Protein AF-A0A6A6Y1F0-F1 (afdb_monomer_lite)

Sequence (321 aa):
MEDSYNASSPTRVAIDAGLVALTIAAAVLWRQSARAAPEPHPLTITMPTELATNPKLSGGEPNEVGLLMPDNYEEKQHTAFGGPRSLVSTPINKRKKRQYTLPQRPSPAVAGPSHIDRLPTELLHEICSYLPTTAVKTFRRQNKRFADIGAEYLFNLVVVHFSEKSFDKLRFIASNPEWAKSVRTITIETPLRCMPPAFQNELRAACQRAVREYAPFVPTARSEAADWSESDMGVLAHIFWEEPDFFERLQLASWKKDWLERRMAHHRDKMDWEEANMDWCECEPKQVWEMGFERLEEVRMFRKKHKALSECESYHVLKEA

pLDDT: mean 73.12, std 22.55, range [22.98, 97.62]

Radius of gyration: 30.57 Å; chains: 1; bounding box: 61×121×91 Å

InterPro domains:
  IPR001810 F-box domain [PS50181] (113-170)
  IPR036047 F-box-like domain superfamily [SSF81383] (108-149)

Structure (mmCIF, N/CA/C/O backbone):
data_AF-A0A6A6Y1F0-F1
#
_entry.id   AF-A0A6A6Y1F0-F1
#
loop_
_atom_site.group_PDB
_atom_site.id
_atom_site.type_symbol
_atom_site.label_atom_id
_atom_site.label_alt_id
_atom_site.label_comp_id
_atom_site.label_asym_id
_atom_site.label_entity_id
_atom_site.label_seq_id
_atom_site.pdbx_PDB_ins_code
_atom_site.Cartn_x
_atom_site.Cartn_y
_atom_site.Cartn_z
_atom_site.occupancy
_atom_site.B_iso_or_equiv
_atom_site.auth_seq_id
_atom_site.auth_comp_id
_atom_site.auth_asym_id
_atom_site.auth_atom_id
_atom_site.pdbx_PDB_model_num
ATOM 1 N N . MET A 1 1 ? -8.184 -73.176 55.838 1.00 40.31 1 MET A N 1
ATOM 2 C CA . MET A 1 1 ? -7.344 -71.983 55.639 1.00 40.31 1 MET A CA 1
ATOM 3 C C . MET A 1 1 ? -7.694 -71.443 54.268 1.00 40.31 1 MET A C 1
ATOM 5 O O . MET A 1 1 ? -7.470 -72.160 53.303 1.00 40.31 1 MET A O 1
ATOM 9 N N . GLU A 1 2 ? -8.469 -70.352 54.254 1.00 48.09 2 GLU A N 1
ATOM 10 C CA . GLU A 1 2 ? -8.205 -69.103 53.502 1.00 48.09 2 GLU A CA 1
ATOM 11 C C . GLU A 1 2 ? -7.357 -69.271 52.211 1.00 48.09 2 GLU A C 1
ATOM 13 O O . GLU A 1 2 ? -6.275 -69.839 52.266 1.00 48.09 2 GLU A O 1
ATOM 18 N N . ASP A 1 3 ? -7.759 -68.867 50.998 1.00 38.62 3 ASP A N 1
ATOM 19 C CA . ASP A 1 3 ? -8.419 -67.608 50.649 1.00 38.62 3 ASP A CA 1
ATOM 20 C C . ASP A 1 3 ? -9.074 -67.574 49.250 1.00 38.62 3 ASP A C 1
ATOM 22 O O . ASP A 1 3 ? -8.571 -68.106 48.266 1.00 38.62 3 ASP A O 1
ATOM 26 N N . SER A 1 4 ? -10.192 -66.842 49.231 1.00 42.31 4 SER A N 1
ATOM 27 C CA . SER A 1 4 ? -10.777 -65.944 48.220 1.00 42.31 4 SER A CA 1
ATOM 28 C C . SER A 1 4 ? -10.617 -66.194 46.705 1.00 42.31 4 SER A C 1
ATOM 30 O O . SER A 1 4 ? -9.566 -66.024 46.094 1.00 42.31 4 SER A O 1
ATOM 32 N N . TYR A 1 5 ? -11.776 -66.416 46.078 1.00 47.28 5 TYR A N 1
ATOM 33 C CA . TYR A 1 5 ? -12.089 -66.086 44.687 1.00 47.28 5 TYR A CA 1
ATOM 34 C C . TYR A 1 5 ? -12.327 -64.573 44.553 1.00 47.28 5 TYR A C 1
ATOM 36 O O . TYR A 1 5 ? -13.141 -64.023 45.293 1.00 47.28 5 TYR A O 1
ATOM 44 N N . ASN A 1 6 ? -11.708 -63.922 43.566 1.00 45.31 6 ASN A N 1
ATOM 45 C CA . ASN A 1 6 ? -12.073 -62.569 43.138 1.00 45.31 6 ASN A CA 1
ATOM 46 C C . ASN A 1 6 ? -12.406 -62.587 41.640 1.00 45.31 6 ASN A C 1
ATOM 48 O O . ASN A 1 6 ? -11.522 -62.676 40.790 1.00 45.31 6 ASN A O 1
ATOM 52 N N . ALA A 1 7 ? -13.701 -62.538 41.326 1.00 44.28 7 ALA A N 1
ATOM 53 C CA . ALA A 1 7 ? -14.214 -62.357 39.975 1.00 44.28 7 ALA A CA 1
ATOM 54 C C . ALA A 1 7 ? -14.268 -60.853 39.665 1.00 44.28 7 ALA A C 1
ATOM 56 O O . ALA A 1 7 ? -14.990 -60.102 40.318 1.00 44.28 7 ALA A O 1
ATOM 57 N N . SER A 1 8 ? -13.485 -60.407 38.683 1.00 44.06 8 SER A N 1
ATOM 58 C CA . SER A 1 8 ? -13.466 -59.026 38.203 1.00 44.06 8 SER A CA 1
ATOM 59 C C . SER A 1 8 ? -14.523 -58.805 37.114 1.00 44.06 8 SER A C 1
ATOM 61 O O . SER A 1 8 ? -14.578 -59.504 36.103 1.00 44.06 8 SER A O 1
ATOM 63 N N . SER A 1 9 ? -15.385 -57.813 37.340 1.00 45.72 9 SER A N 1
ATOM 64 C CA . SER A 1 9 ? -16.480 -57.407 36.454 1.00 45.72 9 SER 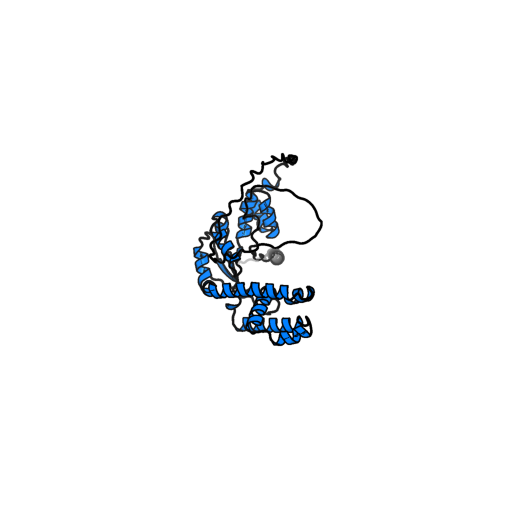A CA 1
ATOM 65 C C . SER A 1 9 ? -15.988 -56.757 35.146 1.00 45.72 9 SER A C 1
ATOM 67 O O . SER A 1 9 ? -15.165 -55.837 35.198 1.00 45.72 9 SER A O 1
ATOM 69 N N . PRO A 1 10 ? -16.541 -57.119 33.971 1.00 49.09 10 PRO A N 1
ATOM 70 C CA . PRO A 1 10 ? -16.247 -56.462 32.704 1.00 49.09 10 PRO A CA 1
ATOM 71 C C . PRO A 1 10 ? -17.258 -55.332 32.471 1.00 49.09 10 PRO A C 1
ATOM 73 O O . PRO A 1 10 ? -18.339 -55.553 31.930 1.00 49.09 10 PRO A O 1
ATOM 76 N N . THR A 1 11 ? -16.975 -54.109 32.927 1.00 51.97 11 THR A N 1
ATOM 77 C CA . THR A 1 11 ? -17.895 -52.976 32.655 1.00 51.97 11 THR A CA 1
ATOM 78 C C . THR A 1 11 ? -17.242 -51.593 32.628 1.00 51.97 11 THR A C 1
ATOM 80 O O . THR A 1 11 ? -17.906 -50.590 32.866 1.00 51.97 11 THR A O 1
ATOM 83 N N . ARG A 1 12 ? -15.940 -51.493 32.322 1.00 48.12 12 ARG A N 1
ATOM 84 C CA . ARG A 1 12 ? -15.231 -50.194 32.318 1.00 48.12 12 ARG A CA 1
ATOM 85 C C . ARG A 1 12 ? -14.461 -49.816 31.049 1.00 48.12 12 ARG A C 1
ATOM 87 O O . ARG A 1 12 ? -13.815 -48.782 31.048 1.00 48.12 12 ARG A O 1
ATOM 94 N N . VAL A 1 13 ? -14.575 -50.568 29.952 1.00 50.22 13 VAL A N 1
ATOM 95 C CA . VAL A 1 13 ? -13.805 -50.279 28.716 1.00 50.22 13 VAL A CA 1
ATOM 96 C C . VAL A 1 13 ? -14.620 -49.523 27.646 1.00 50.22 13 VAL A C 1
ATOM 98 O O . VAL A 1 13 ? -14.071 -49.069 26.651 1.00 50.22 13 VAL A O 1
ATOM 101 N N . ALA A 1 14 ? -15.925 -49.309 27.840 1.00 49.41 14 ALA A N 1
ATOM 102 C CA . ALA A 1 14 ? -16.789 -48.744 26.793 1.00 49.41 14 ALA A CA 1
ATOM 103 C C . ALA A 1 14 ? -16.949 -47.206 26.807 1.00 49.41 14 ALA A C 1
ATOM 105 O O . ALA A 1 14 ? -17.598 -46.671 25.913 1.00 49.41 14 ALA A O 1
ATOM 106 N N . ILE A 1 15 ? -16.384 -46.481 27.783 1.00 50.31 15 ILE A N 1
ATOM 107 C CA . ILE A 1 15 ? -16.603 -45.023 27.916 1.00 50.31 15 ILE A CA 1
ATOM 108 C C . ILE A 1 15 ? -15.498 -44.187 27.232 1.00 50.31 15 ILE A C 1
ATOM 110 O O . ILE A 1 15 ? -15.762 -43.062 26.816 1.00 50.31 15 ILE A O 1
ATOM 114 N N . ASP A 1 16 ? -14.305 -44.739 26.985 1.00 53.47 16 ASP A N 1
ATOM 115 C CA . ASP A 1 16 ? -13.182 -43.952 26.438 1.00 53.47 16 ASP A CA 1
ATOM 116 C C . ASP A 1 16 ? -13.200 -43.763 24.912 1.00 53.47 16 ASP A C 1
ATOM 118 O O . ASP A 1 16 ? -12.697 -42.762 24.402 1.00 53.47 16 ASP A O 1
ATOM 122 N N . ALA A 1 17 ? -13.825 -44.662 24.148 1.00 53.19 17 ALA A N 1
ATOM 123 C CA . ALA A 1 17 ? -13.819 -44.554 22.684 1.00 53.19 17 ALA A CA 1
ATOM 124 C C . ALA A 1 17 ? -14.694 -43.395 22.160 1.00 53.19 17 ALA A C 1
ATOM 126 O O . ALA A 1 17 ? -14.361 -42.761 21.157 1.00 53.19 17 ALA A O 1
ATOM 127 N N . GLY A 1 18 ? -15.795 -43.084 22.855 1.00 62.56 18 GLY A N 1
ATOM 128 C CA . GLY A 1 18 ? -16.713 -42.010 22.464 1.00 62.56 18 GLY A CA 1
ATOM 129 C C . GLY A 1 18 ? -16.126 -40.615 22.675 1.00 62.56 18 GLY A C 1
ATOM 130 O O . GLY A 1 18 ? -16.296 -39.740 21.828 1.00 62.56 18 GLY A O 1
ATOM 131 N N . LEU A 1 19 ? -15.380 -40.416 23.767 1.00 56.09 19 LEU A N 1
ATOM 132 C CA . LEU A 1 19 ? -14.781 -39.122 24.095 1.00 56.09 19 LEU A CA 1
ATOM 133 C C . LEU A 1 19 ? -13.640 -38.777 23.124 1.00 56.09 19 LEU A C 1
ATOM 135 O O . LEU A 1 19 ? -13.549 -37.649 22.641 1.00 56.09 19 LEU A O 1
ATOM 139 N N . VAL A 1 20 ? -12.822 -39.767 22.756 1.00 62.84 20 VAL A N 1
ATOM 140 C CA . VAL A 1 20 ? -11.749 -39.603 21.762 1.00 62.84 20 VAL A CA 1
ATOM 141 C C . VAL A 1 20 ? -12.321 -39.272 20.379 1.00 62.84 20 VAL A C 1
ATOM 143 O O . VAL A 1 20 ? -11.845 -38.341 19.728 1.00 62.84 20 VAL A O 1
ATOM 146 N N . ALA A 1 21 ? -13.393 -39.948 19.952 1.00 64.75 21 ALA A N 1
ATOM 147 C CA . ALA A 1 21 ? -14.060 -39.647 18.684 1.00 64.75 21 ALA A CA 1
ATOM 148 C C . ALA A 1 21 ? -14.665 -38.230 18.656 1.00 64.75 21 ALA A C 1
ATOM 150 O O . ALA A 1 21 ? -14.523 -37.523 17.656 1.00 64.75 21 ALA A O 1
ATOM 151 N N . LEU A 1 22 ? -15.271 -37.777 19.761 1.00 66.25 22 LEU A N 1
ATOM 152 C CA . LEU A 1 22 ? -15.832 -36.425 19.865 1.00 66.25 22 LEU A CA 1
ATOM 153 C C . LEU A 1 22 ? -14.741 -35.343 19.815 1.00 66.25 22 LEU A C 1
ATOM 155 O O . LEU A 1 22 ? -14.928 -34.295 19.198 1.00 66.25 22 LEU A O 1
ATOM 159 N N . THR A 1 23 ? -13.582 -35.616 20.418 1.00 66.06 23 THR A N 1
ATOM 160 C CA . THR A 1 23 ? -12.451 -34.677 20.464 1.00 66.06 23 THR A CA 1
ATOM 161 C C . THR A 1 23 ? -11.798 -34.541 19.086 1.00 66.06 23 THR A C 1
ATOM 163 O O . THR A 1 23 ? -11.481 -33.435 18.647 1.00 66.06 23 THR A O 1
ATOM 166 N N . ILE A 1 24 ? -11.673 -35.651 18.349 1.00 69.94 24 ILE A N 1
ATOM 167 C CA . ILE A 1 24 ? -11.176 -35.653 16.967 1.00 69.94 24 ILE A CA 1
ATOM 168 C C . ILE A 1 24 ? -12.165 -34.937 16.037 1.00 69.94 24 ILE A C 1
ATOM 170 O O . ILE A 1 24 ? -11.745 -34.118 15.222 1.00 69.94 24 ILE A O 1
ATOM 174 N N . ALA A 1 25 ? -13.473 -35.176 16.182 1.00 74.25 25 ALA A N 1
ATOM 175 C CA . ALA A 1 25 ? -14.491 -34.492 15.385 1.00 74.25 25 ALA A CA 1
ATOM 176 C C . ALA A 1 25 ? -14.499 -32.974 15.636 1.00 74.25 25 ALA A C 1
ATOM 178 O O . ALA A 1 25 ? -14.534 -32.201 14.678 1.00 74.25 25 ALA A O 1
ATOM 179 N N . ALA A 1 26 ? -14.378 -32.538 16.896 1.00 72.19 26 ALA A N 1
ATOM 180 C CA . ALA A 1 26 ? -14.270 -31.124 17.252 1.00 72.19 26 ALA A CA 1
ATOM 181 C C . ALA A 1 26 ? -12.990 -30.477 16.691 1.00 72.19 26 ALA A C 1
ATOM 183 O O . ALA A 1 26 ? -13.048 -29.376 16.147 1.00 72.19 26 ALA A O 1
ATOM 184 N N . ALA A 1 27 ? -11.850 -31.176 16.736 1.00 64.56 27 ALA A N 1
ATOM 185 C CA . ALA A 1 27 ? -10.598 -30.695 16.152 1.00 64.56 27 ALA A CA 1
ATOM 186 C C . ALA A 1 27 ? -10.669 -30.586 14.617 1.00 64.56 27 ALA A C 1
ATOM 188 O O . ALA A 1 27 ? -10.134 -29.640 14.039 1.00 64.56 27 ALA A O 1
ATOM 189 N N . VAL A 1 28 ? -11.356 -31.516 13.944 1.00 75.19 28 VAL A N 1
ATOM 190 C CA . VAL A 1 28 ? -11.570 -31.475 12.488 1.00 75.19 28 VAL A CA 1
ATOM 191 C C . VAL A 1 28 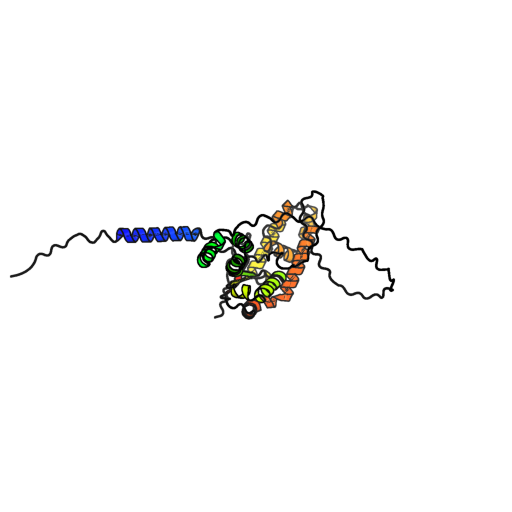? -12.513 -30.334 12.099 1.00 75.19 28 VAL A C 1
ATOM 193 O O . VAL A 1 28 ? -12.198 -29.596 11.167 1.00 75.19 28 VAL A O 1
ATOM 196 N N . LEU A 1 29 ? -13.613 -30.131 12.831 1.00 70.88 29 LEU A N 1
ATOM 197 C CA . LEU A 1 29 ? -14.537 -29.009 12.620 1.00 70.88 29 LEU A CA 1
ATOM 198 C C . LEU A 1 29 ? -13.864 -27.656 12.874 1.00 70.88 29 LEU A C 1
ATOM 200 O O . LEU A 1 29 ? -13.994 -26.749 12.054 1.00 70.88 29 LEU A O 1
ATOM 204 N N . TRP A 1 30 ? -13.071 -27.533 13.941 1.00 69.12 30 TRP A N 1
ATOM 205 C CA . TRP A 1 30 ? -12.298 -26.320 14.212 1.00 69.12 30 TRP A CA 1
ATOM 206 C C . TRP A 1 30 ? -11.266 -26.048 13.112 1.00 69.12 30 TRP A C 1
ATOM 208 O O . TRP A 1 30 ? -11.137 -24.917 12.656 1.00 69.12 30 TRP A O 1
ATOM 218 N N . ARG A 1 31 ? -10.592 -27.083 12.593 1.00 55.16 31 ARG A N 1
ATOM 219 C CA . ARG A 1 31 ? -9.619 -26.949 11.495 1.00 55.16 31 ARG A CA 1
ATOM 220 C C . ARG A 1 31 ? -10.272 -26.620 10.148 1.00 55.16 31 ARG A C 1
ATOM 222 O O . ARG A 1 31 ? -9.666 -25.913 9.347 1.00 55.16 31 ARG A O 1
ATOM 229 N N . GLN A 1 32 ? -11.489 -27.102 9.892 1.00 66.25 32 GLN A N 1
ATOM 230 C CA . GLN A 1 32 ? -12.277 -26.712 8.716 1.00 66.25 32 GLN A CA 1
ATOM 231 C C . GLN A 1 32 ? -12.799 -25.274 8.839 1.00 66.25 32 GLN A C 1
ATOM 233 O O . GLN A 1 32 ? -12.738 -24.529 7.866 1.00 66.25 32 GLN A O 1
ATOM 238 N N . SER A 1 33 ? -13.198 -24.850 10.042 1.00 60.06 33 SER A N 1
ATOM 239 C CA . SER A 1 33 ? -13.570 -23.461 10.331 1.00 60.06 33 SER A CA 1
ATOM 240 C C . SER A 1 33 ? -12.371 -22.507 10.246 1.00 60.06 33 SER A C 1
ATOM 242 O O . SER A 1 33 ? -12.504 -21.407 9.725 1.00 60.06 33 SER A O 1
ATOM 244 N N . ALA A 1 34 ? -11.185 -22.931 10.693 1.00 48.06 34 ALA A N 1
ATOM 245 C CA . ALA A 1 34 ? -9.957 -22.135 10.638 1.00 48.06 34 ALA A CA 1
ATOM 246 C C . ALA A 1 34 ? -9.388 -22.013 9.214 1.00 48.06 34 ALA A C 1
ATOM 248 O O . ALA A 1 34 ? -8.765 -21.010 8.890 1.00 48.06 34 ALA A O 1
ATOM 249 N N . ARG A 1 35 ? -9.631 -22.996 8.334 1.00 45.00 35 ARG A N 1
ATOM 250 C CA . ARG A 1 35 ? -9.306 -22.895 6.897 1.00 45.00 35 ARG A CA 1
ATOM 251 C C . ARG A 1 35 ? -10.302 -22.053 6.098 1.00 45.00 35 ARG A C 1
ATOM 253 O O . ARG A 1 35 ? -10.000 -21.692 4.967 1.00 45.00 35 ARG A O 1
ATOM 260 N N . ALA A 1 36 ? -11.466 -21.759 6.672 1.00 41.34 36 ALA A N 1
ATOM 261 C CA . ALA A 1 36 ? -12.446 -20.833 6.116 1.00 41.34 36 ALA A CA 1
ATOM 262 C C . ALA A 1 36 ? -12.316 -19.415 6.697 1.00 41.34 36 ALA A C 1
ATOM 264 O O . ALA A 1 36 ? -13.030 -18.519 6.250 1.00 41.34 36 ALA A O 1
ATOM 265 N N . ALA A 1 37 ? -11.421 -19.199 7.671 1.00 39.81 37 ALA A N 1
ATOM 266 C CA . ALA A 1 37 ? -11.112 -17.864 8.152 1.00 39.81 37 ALA A CA 1
ATOM 267 C C . ALA A 1 37 ? -10.355 -17.128 7.034 1.00 39.81 37 ALA A C 1
ATOM 269 O O . ALA A 1 37 ? -9.262 -17.567 6.664 1.00 39.81 37 ALA A O 1
ATOM 270 N N . PRO A 1 38 ? -10.924 -16.061 6.444 1.00 44.03 38 PRO A N 1
ATOM 271 C CA . PRO A 1 38 ? -10.183 -15.251 5.493 1.00 44.03 38 PRO A CA 1
ATOM 272 C C . PRO A 1 38 ? -8.938 -14.732 6.209 1.00 44.03 38 PRO A C 1
ATOM 274 O O . PRO A 1 38 ? -9.045 -14.203 7.319 1.00 44.03 38 PRO A O 1
ATOM 277 N N . GLU A 1 39 ? -7.760 -14.903 5.604 1.00 40.91 39 GLU A N 1
ATOM 278 C CA . GLU A 1 39 ? -6.579 -14.209 6.107 1.00 40.91 39 GLU A CA 1
ATOM 279 C C . GLU A 1 39 ? -6.924 -12.722 6.237 1.00 40.91 39 GLU A C 1
ATOM 281 O O . GLU A 1 39 ? -7.594 -12.184 5.344 1.00 40.91 39 GLU A O 1
ATOM 286 N N . PRO A 1 40 ? -6.541 -12.058 7.343 1.00 42.19 40 PRO A N 1
ATOM 287 C CA . PRO A 1 40 ? -6.821 -10.645 7.519 1.00 42.19 40 PRO A CA 1
ATOM 288 C C . PRO A 1 40 ? -6.187 -9.903 6.347 1.00 42.19 40 PRO A C 1
ATOM 290 O O . PRO A 1 40 ? -4.968 -9.759 6.275 1.00 42.19 40 PRO A O 1
ATOM 293 N N . HIS A 1 41 ? -7.017 -9.491 5.386 1.00 43.72 41 HIS A N 1
ATOM 294 C CA . HIS A 1 41 ? -6.527 -8.806 4.206 1.00 43.72 41 HIS A CA 1
ATOM 295 C C . HIS A 1 41 ? -5.831 -7.526 4.673 1.00 43.72 41 HIS A C 1
ATOM 297 O O . HIS A 1 41 ? -6.490 -6.690 5.305 1.00 43.72 41 HIS A O 1
ATOM 303 N N . PRO A 1 42 ? -4.523 -7.373 4.394 1.00 42.09 42 PRO A N 1
ATOM 304 C CA . PRO A 1 42 ? -3.772 -6.211 4.820 1.00 42.09 42 PRO A CA 1
ATOM 305 C C . PRO A 1 42 ? -4.473 -4.963 4.295 1.00 42.09 42 PRO A C 1
ATOM 307 O O . PRO A 1 42 ? -4.769 -4.819 3.106 1.00 42.09 42 PRO A O 1
ATOM 310 N N . LEU A 1 43 ? -4.817 -4.088 5.229 1.00 43.38 43 LEU A N 1
ATOM 311 C CA . LEU A 1 43 ? -5.527 -2.859 4.959 1.00 43.38 43 LEU A CA 1
ATOM 312 C C . LEU A 1 43 ? -4.602 -1.890 4.233 1.00 43.38 43 LEU A C 1
ATOM 314 O O . LEU A 1 43 ? -3.898 -1.106 4.861 1.00 43.38 43 LEU A O 1
ATOM 318 N N . THR A 1 44 ? -4.644 -1.878 2.901 1.00 49.56 44 THR A N 1
ATOM 319 C CA . THR A 1 44 ? -4.171 -0.712 2.156 1.00 49.56 44 THR A CA 1
ATOM 320 C C . THR A 1 44 ? -5.025 0.471 2.597 1.00 49.56 44 THR A C 1
ATOM 322 O O . THR A 1 44 ? -6.234 0.510 2.324 1.00 49.56 44 THR A O 1
ATOM 325 N N . ILE A 1 45 ? -4.413 1.429 3.302 1.00 39.72 45 ILE A N 1
ATOM 326 C CA . ILE A 1 45 ? -5.073 2.656 3.754 1.00 39.72 45 ILE A CA 1
ATOM 327 C C . ILE A 1 45 ? -5.388 3.528 2.534 1.00 39.72 45 ILE A C 1
ATOM 329 O O . ILE A 1 45 ? -4.733 4.513 2.180 1.00 39.72 45 ILE A O 1
ATOM 333 N N . THR A 1 46 ? -6.481 3.163 1.885 1.00 37.31 46 THR A N 1
ATOM 334 C CA . THR A 1 46 ? -7.319 4.070 1.126 1.00 37.31 46 THR A CA 1
ATOM 335 C C . THR A 1 46 ? -8.115 4.853 2.157 1.00 37.31 46 THR A C 1
ATOM 337 O O . THR A 1 46 ? -9.183 4.427 2.605 1.00 37.31 46 THR A O 1
ATOM 340 N N . MET A 1 47 ? -7.538 5.979 2.596 1.00 35.31 47 MET A N 1
ATOM 341 C CA . MET A 1 47 ? -8.307 7.027 3.260 1.00 35.31 47 MET A CA 1
ATOM 342 C C . MET A 1 47 ? -9.562 7.263 2.418 1.00 35.31 47 MET A C 1
ATOM 344 O O . MET A 1 47 ? -9.431 7.442 1.204 1.00 35.31 47 MET A O 1
ATOM 348 N N . PRO A 1 48 ? -10.767 7.254 3.007 1.00 32.19 48 PRO A N 1
ATOM 349 C CA . PRO A 1 48 ? -11.907 7.834 2.330 1.00 32.19 48 PRO A CA 1
ATOM 350 C C . PRO A 1 48 ? -11.517 9.281 2.028 1.00 32.19 48 PRO A C 1
ATOM 352 O O . PRO A 1 48 ? -11.276 10.056 2.955 1.00 32.19 48 PRO A O 1
ATOM 355 N N . THR A 1 49 ? -11.438 9.644 0.749 1.00 33.59 49 THR A N 1
ATOM 356 C CA . THR A 1 49 ? -11.156 11.016 0.289 1.00 33.59 49 THR A CA 1
ATOM 357 C C . THR A 1 49 ? -12.127 12.045 0.904 1.00 33.59 49 THR A C 1
ATOM 359 O O . THR A 1 49 ? -11.890 13.245 0.860 1.00 33.59 49 THR A O 1
ATOM 362 N N . GLU A 1 50 ? -13.197 11.592 1.562 1.00 31.59 50 GLU A N 1
ATOM 363 C CA . GLU A 1 50 ? -14.238 12.415 2.175 1.00 31.59 50 GLU A CA 1
ATOM 364 C C . GLU A 1 50 ? -13.981 12.865 3.627 1.00 31.59 50 GLU A C 1
ATOM 366 O O . GLU A 1 50 ? -14.809 13.586 4.173 1.00 31.59 50 GLU A O 1
ATOM 371 N N . LEU A 1 51 ? -12.860 12.516 4.275 1.00 34.50 51 LEU A N 1
ATOM 372 C CA . LEU A 1 51 ? -12.561 13.022 5.636 1.00 34.50 51 LEU A CA 1
ATOM 373 C C . LEU A 1 51 ? -11.735 14.317 5.675 1.00 34.50 51 LEU A C 1
ATOM 375 O O . LEU A 1 51 ? -11.468 14.841 6.754 1.00 34.50 51 LEU A O 1
ATOM 379 N N . ALA A 1 52 ? -11.393 14.875 4.514 1.00 32.31 52 ALA A N 1
ATOM 380 C CA . ALA A 1 52 ? -10.669 16.137 4.401 1.00 32.31 52 ALA A CA 1
ATOM 381 C C . ALA A 1 52 ? -11.451 17.194 3.616 1.00 32.31 52 ALA A C 1
ATOM 383 O O . ALA A 1 52 ? -10.868 17.911 2.822 1.00 32.31 52 ALA A O 1
ATOM 384 N N . THR A 1 53 ? -12.760 17.339 3.823 1.00 32.28 53 THR A N 1
ATOM 385 C CA . THR A 1 53 ? -13.417 18.616 3.519 1.00 32.28 53 THR A CA 1
ATOM 386 C C . THR A 1 53 ? -14.627 18.830 4.421 1.00 32.28 53 THR A C 1
ATOM 388 O O . THR A 1 53 ? -15.533 18.011 4.514 1.00 32.28 53 THR A O 1
ATOM 391 N N . ASN A 1 54 ? -14.670 20.000 5.048 1.00 35.78 54 ASN A N 1
ATOM 392 C CA . ASN A 1 54 ? -15.919 20.634 5.431 1.00 35.78 54 ASN A CA 1
ATOM 393 C C . ASN A 1 54 ? -16.067 21.845 4.496 1.00 35.78 54 ASN A C 1
ATOM 395 O O . ASN A 1 54 ? -15.590 22.930 4.840 1.00 35.78 54 ASN A O 1
ATOM 399 N N . PRO A 1 55 ? -16.626 21.703 3.279 1.00 34.81 55 PRO A N 1
ATOM 400 C CA . PRO A 1 55 ? -16.932 22.842 2.445 1.00 34.81 55 PRO A CA 1
ATOM 401 C C . PRO A 1 55 ? -18.411 23.183 2.619 1.00 34.81 55 PRO A C 1
ATOM 403 O O . PRO A 1 55 ? -19.316 22.374 2.413 1.00 34.81 55 PRO A O 1
ATOM 406 N N . LYS A 1 56 ? -18.659 24.436 2.992 1.00 30.66 56 LYS A N 1
ATOM 407 C CA . LYS A 1 56 ? -19.976 25.054 2.873 1.00 30.66 56 LYS A CA 1
ATOM 408 C C . LYS A 1 56 ? -20.565 24.776 1.484 1.00 30.66 56 LYS A C 1
ATOM 410 O O . LYS A 1 56 ? -19.938 25.039 0.464 1.00 30.66 56 LYS A O 1
ATOM 415 N N . LEU A 1 57 ? -21.803 24.298 1.508 1.00 32.25 57 LEU A N 1
ATOM 416 C CA . LEU A 1 57 ? -22.734 24.123 0.398 1.00 32.25 57 LEU A CA 1
ATOM 417 C C . LEU A 1 57 ? -22.742 25.309 -0.589 1.00 32.25 57 LEU A C 1
ATOM 419 O O . LEU A 1 57 ? -23.028 26.438 -0.188 1.00 32.25 57 LEU A O 1
ATOM 423 N N . SER A 1 58 ? -22.593 25.030 -1.888 1.00 31.05 58 SER A N 1
ATOM 424 C CA . SER A 1 58 ? -23.471 25.598 -2.927 1.00 31.05 58 SER A CA 1
ATOM 425 C C . SER A 1 58 ? -23.435 24.734 -4.192 1.00 31.05 58 SER A C 1
ATOM 427 O O . SER A 1 58 ? -22.367 24.554 -4.772 1.00 31.05 58 SER A O 1
ATOM 429 N N . GLY A 1 59 ? -24.591 24.212 -4.603 1.00 29.62 59 GLY A N 1
ATOM 430 C CA . GLY A 1 59 ? -24.773 23.461 -5.848 1.00 29.62 59 GLY A CA 1
ATOM 431 C C . GLY A 1 59 ? -25.323 24.304 -7.007 1.00 29.62 59 GLY A C 1
ATOM 432 O O . GLY A 1 59 ? -25.717 25.456 -6.810 1.00 29.62 59 GLY A O 1
ATOM 433 N N . GLY A 1 60 ? -25.388 23.681 -8.191 1.00 27.20 60 GLY A N 1
ATOM 434 C CA . GLY A 1 60 ? -26.137 24.151 -9.364 1.00 27.20 60 GLY A CA 1
ATOM 435 C C . GLY A 1 60 ? -25.684 23.531 -10.701 1.00 27.20 60 GLY A C 1
ATOM 436 O O . GLY A 1 60 ? -24.801 24.083 -11.343 1.00 27.20 60 GLY A O 1
ATOM 437 N N . GLU A 1 61 ? -26.312 22.411 -11.080 1.00 29.41 61 GLU A N 1
ATOM 438 C CA . GLU A 1 61 ? -26.313 21.656 -12.367 1.00 29.41 61 GLU A CA 1
ATOM 439 C C . GLU A 1 61 ? -27.059 22.396 -13.534 1.00 29.41 61 GLU A C 1
ATOM 441 O O . GLU A 1 61 ? -27.536 23.499 -13.239 1.00 29.41 61 GLU A O 1
ATOM 446 N N . PRO A 1 62 ? -27.260 21.882 -14.799 1.00 44.41 62 PRO A N 1
ATOM 447 C CA . PRO A 1 62 ? -27.202 20.477 -15.296 1.00 44.41 62 PRO A CA 1
ATOM 448 C C . PRO A 1 62 ? -26.700 20.175 -16.751 1.00 44.41 62 PRO A C 1
ATOM 450 O O . PRO A 1 62 ? -26.557 21.060 -17.589 1.00 44.41 62 PRO A O 1
ATOM 453 N N . ASN A 1 63 ? -26.603 18.858 -17.025 1.00 25.36 63 ASN A N 1
ATOM 454 C CA . ASN A 1 63 ? -26.721 18.091 -18.291 1.00 25.36 63 ASN A CA 1
ATOM 455 C C . ASN A 1 63 ? -25.587 18.082 -19.341 1.00 25.36 63 ASN A C 1
ATOM 457 O O . ASN A 1 63 ? -25.490 18.988 -20.155 1.00 25.36 63 ASN A O 1
ATOM 461 N N . GLU A 1 64 ? -24.887 16.941 -19.456 1.00 24.45 64 GLU A N 1
ATOM 462 C CA . GLU A 1 64 ? -24.967 16.044 -20.631 1.00 24.45 64 GLU A CA 1
ATOM 463 C C . GLU A 1 64 ? -24.322 14.671 -20.340 1.00 24.45 64 GLU A C 1
ATOM 465 O O . GLU A 1 64 ? -23.415 14.536 -19.522 1.00 24.45 64 GLU A O 1
ATOM 470 N N . VAL A 1 65 ? -24.864 13.627 -20.966 1.00 29.05 65 VAL A N 1
ATOM 471 C CA . VAL A 1 65 ? -24.553 12.209 -20.742 1.00 29.05 65 VAL A CA 1
ATOM 472 C C . VAL A 1 65 ? -23.168 11.867 -21.306 1.00 29.05 65 VAL A C 1
ATOM 474 O O . VAL A 1 65 ? -22.962 11.932 -22.513 1.00 29.05 65 VAL A O 1
ATOM 477 N N . GLY A 1 66 ? -22.232 11.446 -20.451 1.00 22.98 66 GLY A N 1
ATOM 478 C CA . GLY A 1 66 ? -20.912 10.960 -20.865 1.00 22.98 66 GLY A CA 1
ATOM 479 C C . GLY A 1 66 ? -20.136 10.333 -19.706 1.00 22.98 66 GLY A C 1
ATOM 480 O O . GLY A 1 66 ? -19.671 11.021 -18.805 1.00 22.98 66 GLY A O 1
ATOM 481 N N . LEU A 1 67 ? -20.023 9.007 -19.722 1.00 30.75 67 LEU A N 1
ATOM 482 C CA . LEU A 1 67 ? -19.339 8.176 -18.731 1.00 30.75 67 LEU A CA 1
ATOM 483 C C . LEU A 1 67 ? -17.808 8.380 -18.808 1.00 30.75 67 LEU A C 1
ATOM 485 O O . LEU A 1 67 ? -17.162 7.734 -19.623 1.00 30.75 67 LEU A O 1
ATOM 489 N N . LEU A 1 68 ? -17.216 9.251 -17.983 1.00 26.38 68 LEU A N 1
ATOM 490 C CA . LEU A 1 68 ? -15.761 9.356 -17.767 1.00 26.38 68 LEU A CA 1
ATOM 491 C C . LEU A 1 68 ? -15.485 9.931 -16.361 1.00 26.38 68 LEU A C 1
ATOM 493 O O . LEU A 1 68 ? -15.974 11.002 -16.014 1.00 26.38 68 LEU A O 1
ATOM 497 N N . MET A 1 69 ? -14.706 9.213 -15.548 1.00 24.97 69 MET A N 1
ATOM 498 C CA . MET A 1 69 ? -14.154 9.705 -14.275 1.00 24.97 69 MET A CA 1
ATOM 499 C C . MET A 1 69 ? -13.002 10.688 -14.555 1.00 24.97 69 MET A C 1
ATOM 501 O O . MET A 1 69 ? -12.142 10.347 -15.369 1.00 24.97 69 MET A O 1
ATOM 505 N N . PRO A 1 70 ? -12.912 11.849 -13.880 1.00 30.28 70 PRO A N 1
ATOM 506 C CA . PRO A 1 70 ? -11.704 12.660 -13.902 1.00 30.28 70 PRO A CA 1
ATOM 507 C C . PRO A 1 70 ? -10.889 12.477 -12.613 1.00 30.28 70 PRO A C 1
ATOM 509 O O . PRO A 1 70 ? -11.287 12.931 -11.541 1.00 30.28 70 PRO A O 1
ATOM 512 N N . ASP A 1 71 ? -9.703 11.888 -12.755 1.00 29.19 71 ASP A N 1
ATOM 513 C CA . ASP A 1 71 ? -8.559 12.215 -11.907 1.00 29.19 71 ASP A CA 1
ATOM 514 C C . ASP A 1 71 ? -8.030 13.576 -12.373 1.00 29.19 71 ASP A C 1
ATOM 516 O O . ASP A 1 71 ? -7.431 13.684 -13.440 1.00 29.19 71 ASP A O 1
ATOM 520 N N . ASN A 1 72 ? -8.288 14.632 -11.604 1.00 29.97 72 ASN A N 1
ATOM 521 C CA . ASN A 1 72 ? -7.647 15.930 -11.792 1.00 29.97 72 ASN A CA 1
ATOM 522 C C . ASN A 1 72 ? -7.395 16.566 -10.424 1.00 29.97 72 ASN A C 1
ATOM 524 O O . ASN A 1 72 ? -8.295 17.131 -9.803 1.00 29.97 72 ASN A O 1
ATOM 528 N N . TYR A 1 73 ? -6.147 16.493 -9.973 1.00 28.92 73 TYR A N 1
ATOM 529 C CA . TYR A 1 73 ? -5.590 17.451 -9.029 1.00 28.92 73 TYR A CA 1
ATOM 530 C C . TYR A 1 73 ? -4.266 17.929 -9.629 1.00 28.92 73 TYR A C 1
ATOM 532 O O . TYR A 1 73 ? -3.237 17.274 -9.496 1.00 28.92 73 TYR A O 1
ATOM 540 N N . GLU A 1 74 ? -4.328 19.028 -10.385 1.00 30.58 74 GLU A N 1
ATOM 541 C CA . GLU A 1 74 ? -3.140 19.735 -10.859 1.00 30.58 74 GLU A CA 1
ATOM 542 C C . GLU A 1 74 ? -2.472 20.428 -9.668 1.00 30.58 74 GLU A C 1
ATOM 544 O O . GLU A 1 74 ? -3.015 21.351 -9.054 1.00 30.58 74 GLU A O 1
ATOM 549 N N . GLU A 1 75 ? -1.273 19.963 -9.351 1.00 33.78 75 GLU A N 1
ATOM 550 C CA . GLU A 1 75 ? -0.359 20.569 -8.401 1.00 33.78 75 GLU A CA 1
ATOM 551 C C . GLU A 1 75 ? 0.295 21.796 -9.053 1.00 33.78 75 GLU A C 1
ATOM 553 O O . GLU A 1 75 ? 1.139 21.696 -9.943 1.00 33.78 75 GLU A O 1
ATOM 558 N N . LYS A 1 76 ? -0.143 22.993 -8.647 1.00 32.44 76 LYS A N 1
ATOM 559 C CA . LYS A 1 76 ? 0.476 24.254 -9.067 1.00 32.44 76 LYS A CA 1
ATOM 560 C C . LYS A 1 76 ? 1.839 24.403 -8.396 1.00 32.44 76 LYS A C 1
ATOM 562 O O . LYS A 1 76 ? 1.926 24.882 -7.267 1.00 32.44 76 LYS A O 1
ATOM 567 N N . GLN A 1 77 ? 2.900 24.067 -9.120 1.00 33.62 77 GLN A N 1
ATOM 568 C CA . GLN A 1 77 ? 4.254 24.470 -8.760 1.00 33.62 77 GLN A CA 1
ATOM 569 C C . GLN A 1 77 ? 4.400 25.993 -8.913 1.00 33.62 77 GLN A C 1
ATOM 571 O O . GLN A 1 77 ? 4.234 26.563 -9.992 1.00 33.62 77 GLN A O 1
ATOM 576 N N . HIS A 1 78 ? 4.695 26.667 -7.803 1.00 31.84 78 HIS A N 1
ATOM 577 C CA . HIS A 1 78 ? 5.067 28.076 -7.780 1.00 31.84 78 HIS A CA 1
ATOM 578 C C . HIS A 1 78 ? 6.558 28.221 -8.117 1.00 31.84 78 HIS A C 1
ATOM 580 O O . HIS A 1 78 ? 7.405 28.179 -7.231 1.00 31.84 78 HIS A O 1
ATOM 586 N N . THR A 1 79 ? 6.892 28.453 -9.386 1.00 34.72 79 THR A N 1
ATOM 587 C CA . THR A 1 79 ? 8.197 29.019 -9.762 1.00 34.72 79 THR A CA 1
ATOM 588 C C . THR A 1 79 ? 8.146 30.540 -9.656 1.00 34.72 79 THR A C 1
ATOM 590 O O . THR A 1 79 ? 7.396 31.208 -10.372 1.00 34.72 79 THR A O 1
ATOM 593 N N . ALA A 1 80 ? 8.951 31.090 -8.751 1.00 41.59 80 ALA A N 1
ATOM 594 C CA . ALA A 1 80 ? 9.173 32.518 -8.605 1.00 41.59 80 ALA A CA 1
ATOM 595 C C . ALA A 1 80 ? 10.014 33.053 -9.777 1.00 41.59 80 ALA A C 1
ATOM 597 O O . ALA A 1 80 ? 11.200 32.761 -9.879 1.00 41.59 80 ALA A O 1
ATOM 598 N N . PHE A 1 81 ? 9.412 33.883 -10.629 1.00 41.12 81 PHE A N 1
ATOM 599 C CA . PHE A 1 81 ? 10.143 34.828 -11.473 1.00 41.12 81 PHE A CA 1
ATOM 600 C C . PHE A 1 81 ? 9.510 36.209 -11.317 1.00 41.12 81 PHE A C 1
ATOM 602 O O . PHE A 1 81 ? 8.357 36.441 -11.681 1.00 41.12 81 PHE A O 1
ATOM 609 N N . GLY A 1 82 ? 10.274 37.112 -10.704 1.00 43.50 82 GLY A N 1
ATOM 610 C CA . GLY A 1 82 ? 9.900 38.502 -10.501 1.00 43.50 82 GLY A CA 1
ATOM 611 C C . GLY A 1 82 ? 9.900 39.278 -11.815 1.00 43.50 82 GLY A C 1
ATOM 612 O O . GLY A 1 82 ? 10.869 39.257 -12.568 1.00 43.50 82 GLY A O 1
ATOM 613 N N . GLY A 1 83 ? 8.815 40.008 -12.054 1.00 43.53 83 GLY A N 1
ATOM 614 C CA . GLY A 1 83 ? 8.723 41.040 -13.078 1.00 43.53 83 GLY A CA 1
ATOM 615 C C . GLY A 1 83 ? 7.738 42.120 -12.618 1.00 43.53 83 GLY A C 1
ATOM 616 O O . GLY A 1 83 ? 6.629 41.775 -12.204 1.00 43.53 83 GLY A O 1
ATOM 617 N N . PRO A 1 84 ? 8.102 43.415 -12.649 1.00 52.69 84 PRO A N 1
ATOM 618 C CA . PRO A 1 84 ? 7.227 44.483 -12.186 1.00 52.69 84 PRO A CA 1
ATOM 619 C C . PRO A 1 84 ? 6.135 44.723 -13.234 1.00 52.69 84 PRO A C 1
ATOM 621 O O . PRO A 1 84 ? 6.412 45.198 -14.335 1.00 52.69 84 PRO A O 1
ATOM 624 N N . ARG A 1 85 ? 4.880 44.383 -12.911 1.00 42.31 85 ARG A N 1
ATOM 625 C CA . ARG A 1 85 ? 3.722 44.727 -13.747 1.00 42.31 85 ARG A CA 1
ATOM 626 C C . ARG A 1 85 ? 2.872 45.814 -13.105 1.00 42.31 85 ARG A C 1
ATOM 628 O O . ARG A 1 85 ? 2.416 45.709 -11.972 1.00 42.31 85 ARG A O 1
ATOM 635 N N . SER A 1 86 ? 2.711 46.848 -13.920 1.00 47.56 86 SER A N 1
ATOM 636 C CA . SER A 1 86 ? 1.934 48.067 -13.757 1.00 47.56 86 SER A CA 1
ATOM 637 C C . SER A 1 86 ? 0.523 47.829 -13.208 1.00 47.56 86 SER A C 1
ATOM 639 O O . SER A 1 86 ? -0.206 46.952 -13.675 1.00 47.56 86 SER A O 1
ATOM 641 N N . LEU A 1 87 ? 0.147 48.647 -12.224 1.00 48.31 87 LEU A N 1
ATOM 642 C CA . LEU A 1 87 ? -1.165 48.681 -11.585 1.00 48.31 87 LEU A CA 1
ATOM 643 C C . LEU A 1 87 ? -2.192 49.320 -12.532 1.00 48.31 87 LEU A C 1
ATOM 645 O O . LEU A 1 87 ? -2.263 50.542 -12.641 1.00 48.31 87 LEU A O 1
ATOM 649 N N . VAL A 1 88 ? -3.019 48.500 -13.183 1.00 54.12 88 VAL A N 1
ATOM 650 C CA . VAL A 1 88 ? -4.270 48.953 -13.809 1.00 54.12 88 VAL A CA 1
ATOM 651 C C . VAL A 1 88 ? -5.428 48.450 -12.956 1.00 54.12 88 VAL A C 1
ATOM 653 O O . VAL A 1 88 ? -5.740 47.261 -12.916 1.00 54.12 88 VAL A O 1
ATOM 656 N N . SER A 1 89 ? -6.036 49.376 -12.225 1.00 49.06 89 SER A N 1
ATOM 657 C CA . SER A 1 89 ? -7.191 49.171 -11.360 1.00 49.06 89 SER A CA 1
ATOM 658 C C . SER A 1 89 ? -8.474 49.063 -12.187 1.00 49.06 89 SER A C 1
ATOM 660 O O . SER A 1 89 ? -9.025 50.058 -12.650 1.00 49.06 89 SER A O 1
ATOM 662 N N . THR A 1 90 ? -8.997 47.847 -12.354 1.00 46.78 90 THR A N 1
ATOM 663 C CA . THR A 1 90 ? -10.366 47.645 -12.855 1.00 46.78 90 THR A CA 1
ATOM 664 C C . THR A 1 90 ? -11.397 47.687 -11.719 1.00 46.78 90 THR A C 1
ATOM 666 O O . THR A 1 90 ? -11.148 47.133 -10.644 1.00 46.78 90 THR A O 1
ATOM 669 N N . PRO A 1 91 ? -12.572 48.306 -11.937 1.00 55.66 91 PRO A N 1
ATOM 670 C CA . PRO A 1 91 ? -13.590 48.500 -10.909 1.00 55.66 91 PRO A CA 1
ATOM 671 C C . PRO A 1 91 ? -14.320 47.202 -10.527 1.00 55.66 91 PRO A C 1
ATOM 673 O O . PRO A 1 91 ? -14.787 46.433 -11.367 1.00 55.66 91 PRO A O 1
ATOM 676 N N . ILE A 1 92 ? -14.453 46.995 -9.215 1.00 53.03 92 ILE A N 1
ATOM 677 C CA . ILE A 1 92 ? -15.153 45.875 -8.578 1.00 53.03 92 ILE A CA 1
ATOM 678 C C . ILE A 1 92 ? -16.668 46.047 -8.763 1.00 53.03 92 ILE A C 1
ATOM 680 O O . ILE A 1 92 ? -17.311 46.856 -8.091 1.00 53.03 92 ILE A O 1
ATOM 684 N N . ASN A 1 93 ? -17.256 45.248 -9.655 1.00 52.84 93 ASN A N 1
ATOM 685 C CA . ASN A 1 93 ? -18.705 45.151 -9.809 1.00 52.84 93 ASN A CA 1
ATOM 686 C C . ASN A 1 93 ? -19.322 44.369 -8.637 1.00 52.84 93 ASN A C 1
ATOM 688 O O . ASN A 1 93 ? -19.132 43.161 -8.483 1.00 52.84 93 ASN A O 1
ATOM 692 N N . LYS A 1 94 ? -20.101 45.074 -7.807 1.00 56.00 94 LYS A N 1
ATOM 693 C CA . LYS A 1 94 ? -20.869 44.527 -6.679 1.00 56.00 94 LYS A CA 1
ATOM 694 C C . LYS A 1 94 ? -21.996 43.623 -7.196 1.00 56.00 94 LYS A C 1
ATOM 696 O O . LYS A 1 94 ? -23.112 44.070 -7.459 1.00 56.00 94 LYS A O 1
ATOM 701 N N . ARG A 1 95 ? -21.705 42.329 -7.341 1.00 63.09 95 ARG A N 1
ATOM 702 C CA . ARG A 1 95 ? -22.671 41.286 -7.719 1.00 63.09 95 ARG A CA 1
ATOM 703 C C . ARG A 1 95 ? -23.727 41.133 -6.613 1.00 63.09 95 ARG A C 1
ATOM 705 O O . ARG A 1 95 ? -23.441 40.605 -5.541 1.00 63.09 95 ARG A O 1
ATOM 712 N N . LYS A 1 96 ? -24.954 41.605 -6.871 1.00 65.44 96 LYS A N 1
ATOM 713 C CA . LYS A 1 96 ? -26.140 41.388 -6.019 1.00 65.44 96 LYS A CA 1
ATOM 714 C C . LYS A 1 96 ? -26.334 39.882 -5.788 1.00 65.44 96 LYS A C 1
ATOM 716 O O . LYS A 1 96 ? -26.649 39.150 -6.727 1.00 65.44 96 LYS A O 1
ATOM 721 N N . LYS A 1 97 ? -26.153 39.424 -4.543 1.00 59.56 97 LYS A N 1
ATOM 722 C CA . LYS A 1 97 ? -26.508 38.068 -4.096 1.00 59.56 97 LYS A CA 1
ATOM 723 C C . LYS A 1 97 ? -28.018 37.884 -4.256 1.00 59.56 97 LYS A C 1
ATOM 725 O O . LYS A 1 97 ? -28.792 38.379 -3.443 1.00 59.56 97 LYS A O 1
ATOM 730 N N . ARG A 1 98 ? -28.438 37.195 -5.318 1.00 62.62 98 ARG A N 1
ATOM 731 C CA . ARG A 1 98 ? -29.791 36.643 -5.421 1.00 62.62 98 ARG A CA 1
ATOM 732 C C . ARG A 1 98 ? -29.910 35.541 -4.366 1.00 62.62 98 ARG A C 1
ATOM 734 O O . ARG A 1 98 ? -29.188 34.550 -4.442 1.00 62.62 98 ARG A O 1
ATOM 741 N N . GLN A 1 99 ? -30.758 35.750 -3.362 1.00 56.69 99 GLN A N 1
ATOM 742 C CA . GLN A 1 99 ? -31.183 34.692 -2.449 1.00 56.69 99 GLN A CA 1
ATOM 743 C C . GLN A 1 99 ? -32.029 33.707 -3.257 1.00 56.69 99 GLN A C 1
ATOM 745 O O . GLN A 1 99 ? -33.177 33.991 -3.584 1.00 56.69 99 GLN A O 1
ATOM 750 N N . TYR A 1 100 ? -31.435 32.578 -3.633 1.00 61.41 100 TYR A N 1
ATOM 751 C CA . TYR A 1 100 ? -32.189 31.434 -4.121 1.00 61.41 100 TYR A CA 1
ATOM 752 C C . TYR A 1 100 ? -32.749 30.700 -2.905 1.00 61.41 100 TYR A C 1
ATOM 754 O O . TYR A 1 100 ? -32.009 30.056 -2.162 1.00 61.41 100 TYR A O 1
ATOM 762 N N . THR A 1 101 ? -34.055 30.823 -2.684 1.00 63.31 101 THR A N 1
ATOM 763 C CA . THR A 1 101 ? -34.809 29.945 -1.790 1.00 63.31 101 THR A CA 1
ATOM 764 C C . THR A 1 101 ? -34.870 28.576 -2.466 1.00 63.31 101 THR A C 1
ATOM 766 O O . THR A 1 101 ? -35.714 28.334 -3.326 1.00 63.31 101 THR A O 1
ATOM 769 N N . LEU A 1 102 ? -33.904 27.706 -2.158 1.00 73.94 102 LEU A N 1
ATOM 770 C CA . LEU A 1 102 ? -33.929 26.315 -2.605 1.00 73.94 102 LEU A CA 1
ATOM 771 C C . LEU A 1 102 ? -35.205 25.654 -2.053 1.00 73.94 102 LEU A C 1
ATOM 773 O O . LEU A 1 102 ? -35.474 25.794 -0.855 1.00 73.94 102 LEU A O 1
ATOM 777 N N . PRO A 1 103 ? -35.998 24.962 -2.891 1.00 71.19 103 PRO A N 1
ATOM 778 C CA . PRO A 1 103 ? -37.168 24.231 -2.429 1.00 71.19 103 PRO A CA 1
ATOM 779 C C . PRO A 1 103 ? -36.735 23.249 -1.340 1.00 71.19 103 PRO A C 1
ATOM 781 O O . PRO A 1 103 ? -35.826 22.441 -1.542 1.00 71.19 103 PRO A O 1
ATOM 784 N N . GLN A 1 104 ? -37.351 23.366 -0.161 1.00 66.44 104 GLN A N 1
ATOM 785 C CA . GLN A 1 104 ? -37.083 22.475 0.960 1.00 66.44 104 GLN A CA 1
ATOM 786 C C . GLN A 1 104 ? -37.427 21.054 0.519 1.00 66.44 104 GLN A C 1
ATOM 788 O O . GLN A 1 104 ? -38.592 20.725 0.298 1.00 66.44 104 GLN A O 1
ATOM 793 N N . ARG A 1 105 ? -36.393 20.220 0.348 1.00 71.81 105 ARG A N 1
ATOM 794 C CA . ARG A 1 105 ? -36.556 18.784 0.130 1.00 71.81 105 ARG A CA 1
ATOM 795 C C . ARG A 1 105 ? -37.421 18.270 1.287 1.00 71.81 105 ARG A C 1
ATOM 797 O O . ARG A 1 105 ? -37.042 18.528 2.432 1.00 71.81 105 ARG A O 1
ATOM 804 N N . PRO A 1 106 ? -38.571 17.622 1.023 1.00 72.75 106 PRO A N 1
ATOM 805 C CA . PRO A 1 106 ? -39.434 17.121 2.082 1.00 72.75 106 PRO A CA 1
ATOM 806 C C . PRO A 1 106 ? -38.579 16.273 3.017 1.00 72.75 106 PRO A C 1
ATOM 808 O O . PRO A 1 106 ? -37.894 15.352 2.565 1.00 72.75 106 PRO A O 1
ATOM 811 N N . SER A 1 107 ? -38.545 16.676 4.290 1.00 75.06 107 SER A N 1
ATOM 812 C CA . SER A 1 107 ? -37.749 16.014 5.317 1.00 75.06 107 SER A CA 1
ATOM 813 C C . SER A 1 107 ? -38.122 14.534 5.281 1.00 75.06 107 SER A C 1
ATOM 815 O O . SER A 1 107 ? -39.309 14.235 5.450 1.00 75.06 107 SER A O 1
ATOM 817 N N . PRO A 1 108 ? -37.183 13.617 4.981 1.00 77.12 108 PRO A N 1
ATOM 818 C CA . PRO A 1 108 ? -37.500 12.200 4.935 1.00 77.12 108 PRO A CA 1
ATOM 819 C C . PRO A 1 108 ? -38.141 11.839 6.271 1.00 77.12 108 PRO A C 1
ATOM 821 O O . PRO A 1 108 ? -37.640 12.246 7.323 1.00 77.12 108 PRO A O 1
ATOM 824 N N . ALA A 1 109 ? -39.295 11.168 6.215 1.00 77.50 109 ALA A N 1
ATOM 825 C CA . ALA A 1 109 ? -39.996 10.702 7.402 1.00 77.50 109 ALA A CA 1
ATOM 826 C C . ALA A 1 109 ? -38.967 10.051 8.329 1.00 77.50 109 ALA A C 1
ATOM 828 O O . ALA A 1 109 ? -38.201 9.200 7.877 1.00 77.50 109 ALA A O 1
ATOM 829 N N . VAL A 1 110 ? -38.890 10.532 9.573 1.00 78.75 110 VAL A N 1
ATOM 830 C CA . VAL A 1 110 ? -37.889 10.111 10.557 1.00 78.75 110 VAL A CA 1
ATOM 831 C C . VAL A 1 110 ? -38.058 8.609 10.760 1.00 78.75 110 VAL A C 1
ATOM 833 O O . VAL A 1 110 ? -38.941 8.171 11.495 1.00 78.75 110 VAL A O 1
ATOM 836 N N . ALA A 1 111 ? -37.264 7.817 10.040 1.00 74.94 111 ALA A N 1
ATOM 837 C CA . ALA A 1 111 ? -37.220 6.381 10.219 1.00 74.94 111 ALA A CA 1
ATOM 838 C C . ALA A 1 111 ? -36.818 6.146 11.675 1.00 74.94 111 ALA A C 1
ATOM 840 O O . ALA A 1 111 ? -35.834 6.718 12.151 1.00 74.94 111 ALA A O 1
ATOM 841 N N . GLY A 1 112 ? -37.633 5.381 12.401 1.00 81.69 112 GLY A N 1
ATOM 842 C CA . GLY A 1 112 ? -37.347 5.062 13.793 1.00 81.69 112 GLY A CA 1
ATOM 843 C C . GLY A 1 112 ? -35.951 4.440 13.943 1.00 81.69 112 GLY A C 1
ATOM 844 O O . GLY A 1 112 ? -35.431 3.870 12.981 1.00 81.69 112 GLY A O 1
ATOM 845 N N . PRO A 1 113 ? -35.338 4.541 15.137 1.00 78.62 113 PRO A N 1
ATOM 846 C CA . PRO A 1 113 ? -34.030 3.951 15.402 1.00 78.62 113 PRO A CA 1
ATOM 847 C C . PRO A 1 113 ? -34.045 2.468 15.032 1.00 78.62 113 PRO A C 1
ATOM 849 O O . PRO A 1 113 ? -34.983 1.743 15.383 1.00 78.62 113 PRO A O 1
ATOM 852 N N . SER A 1 114 ? -33.021 2.028 14.305 1.00 81.81 114 SER A N 1
ATOM 853 C CA . SER A 1 114 ? -32.940 0.650 13.839 1.00 81.81 114 SER A CA 1
ATOM 854 C C . SER A 1 114 ? -32.806 -0.292 15.041 1.00 81.81 114 SER A C 1
ATOM 856 O O . SER A 1 114 ? -32.228 0.062 16.071 1.00 81.81 114 SER A O 1
ATOM 858 N N . HIS A 1 115 ? -33.332 -1.517 14.943 1.00 87.38 115 HIS A N 1
ATOM 859 C CA . HIS A 1 115 ? -33.210 -2.498 16.032 1.00 87.38 115 HIS A CA 1
ATOM 860 C C . HIS A 1 115 ? -31.745 -2.816 16.384 1.00 87.38 115 HIS A C 1
ATOM 862 O O . HIS A 1 115 ? -31.455 -3.156 17.530 1.00 87.38 115 HIS A O 1
ATOM 868 N N . ILE A 1 116 ? -30.827 -2.649 15.427 1.00 91.44 116 ILE A N 1
ATOM 869 C CA . ILE A 1 116 ? -29.388 -2.889 15.590 1.00 91.44 116 ILE A CA 1
ATOM 870 C C . ILE A 1 116 ? -28.759 -1.855 16.538 1.00 91.44 116 ILE A C 1
ATOM 872 O O . ILE A 1 116 ? -27.869 -2.198 17.313 1.00 91.44 116 ILE A O 1
ATOM 876 N N . ASP A 1 117 ? -29.266 -0.618 16.570 1.00 89.06 117 ASP A N 1
ATOM 877 C CA . ASP A 1 117 ? -28.729 0.450 17.430 1.00 89.06 117 ASP A CA 1
ATOM 878 C C . ASP A 1 117 ? -28.871 0.135 18.931 1.00 89.06 117 ASP A C 1
ATOM 880 O O . ASP A 1 117 ? -28.153 0.697 19.762 1.00 89.06 117 ASP A O 1
ATOM 884 N N . ARG A 1 118 ? -29.785 -0.782 19.282 1.00 93.88 118 ARG A N 1
ATOM 885 C CA . ARG A 1 118 ? -30.074 -1.206 20.661 1.00 93.88 118 ARG A CA 1
ATOM 886 C C . ARG A 1 118 ? -29.224 -2.380 21.139 1.00 93.88 118 ARG A C 1
ATOM 888 O O . ARG A 1 118 ? -29.336 -2.753 22.304 1.00 93.88 118 ARG A O 1
ATOM 895 N N . LEU A 1 119 ? -28.405 -2.974 20.272 1.00 95.94 119 LEU A N 1
ATOM 896 C CA . LEU A 1 119 ? -27.553 -4.090 20.670 1.00 95.94 119 LEU A CA 1
ATOM 897 C C . LEU A 1 119 ? -26.513 -3.629 21.708 1.00 95.94 119 LEU A C 1
ATOM 899 O O . LEU A 1 119 ? -26.006 -2.508 21.599 1.00 95.94 119 LEU A O 1
ATOM 903 N N . PRO A 1 120 ? -26.175 -4.458 22.710 1.00 96.94 120 PRO A N 1
ATOM 904 C CA . PRO A 1 120 ? -25.021 -4.242 23.581 1.00 96.94 120 PRO A CA 1
ATOM 905 C C . PRO A 1 120 ? -23.719 -4.061 22.790 1.00 96.94 120 PRO A C 1
ATOM 907 O O . PRO A 1 120 ? -23.598 -4.528 21.657 1.00 96.94 120 PRO A O 1
ATOM 910 N N . THR A 1 121 ? -22.758 -3.335 23.364 1.00 96.62 121 THR A N 1
ATOM 911 C CA . THR A 1 121 ? -21.512 -2.967 22.665 1.00 96.62 121 THR A CA 1
ATOM 912 C C . THR A 1 121 ? -20.691 -4.210 22.343 1.00 96.62 121 THR A C 1
ATOM 914 O O . THR A 1 121 ? -20.131 -4.319 21.259 1.00 96.62 121 THR A O 1
ATOM 917 N N . GLU A 1 122 ? -20.723 -5.189 23.236 1.00 97.00 122 GLU A N 1
ATOM 918 C CA . GLU A 1 122 ? -20.043 -6.474 23.136 1.00 97.00 122 GLU A CA 1
ATOM 919 C C . GLU A 1 122 ? -20.499 -7.244 21.890 1.00 97.00 122 GLU A C 1
ATOM 921 O O . GLU A 1 122 ? -19.665 -7.718 21.122 1.00 97.00 122 GLU A O 1
ATOM 926 N N . LEU A 1 123 ? -21.812 -7.276 21.621 1.00 97.62 123 LEU A N 1
ATOM 927 C CA . LEU A 1 123 ? -22.354 -7.929 20.425 1.00 97.62 123 LEU A CA 1
ATOM 928 C C . LEU A 1 123 ? -21.972 -7.187 19.142 1.00 97.62 123 LEU A C 1
ATOM 930 O O . LEU A 1 123 ? -21.789 -7.812 18.104 1.00 97.62 123 LEU A O 1
ATOM 934 N N . LEU A 1 124 ? -21.837 -5.860 19.186 1.00 96.69 124 LEU A N 1
ATOM 935 C CA . LEU A 1 124 ? -21.395 -5.084 18.024 1.00 96.69 124 LEU A CA 1
ATOM 936 C C . LEU A 1 124 ? -19.915 -5.333 17.705 1.00 96.69 124 LEU A C 1
ATOM 938 O O . LEU A 1 124 ? -19.571 -5.444 16.529 1.00 96.69 124 LEU A O 1
ATOM 942 N N . HIS A 1 125 ? -19.061 -5.460 18.726 1.00 96.56 125 HIS A N 1
ATOM 943 C CA . HIS A 1 125 ? -17.672 -5.899 18.559 1.00 96.56 125 HIS A CA 1
ATOM 944 C C . HIS A 1 125 ? -17.605 -7.315 17.981 1.00 96.56 125 HIS A C 1
ATOM 946 O O . HIS A 1 125 ? -16.877 -7.562 17.020 1.00 96.56 125 HIS A O 1
ATOM 952 N N . GLU A 1 126 ? -18.408 -8.237 18.514 1.00 96.56 126 GLU A N 1
ATOM 953 C CA . GLU A 1 126 ? -18.486 -9.601 17.995 1.00 96.56 126 GLU A CA 1
ATOM 954 C C . GLU A 1 126 ? -18.939 -9.621 16.531 1.00 96.56 126 GLU A C 1
ATOM 956 O O . GLU A 1 126 ? -18.295 -10.254 15.708 1.00 96.56 126 GLU A O 1
ATOM 961 N N . ILE A 1 127 ? -19.965 -8.852 16.155 1.00 95.94 127 ILE A N 1
ATOM 962 C CA . ILE A 1 127 ? -20.380 -8.721 14.751 1.00 95.94 127 ILE A CA 1
ATOM 963 C C . ILE A 1 127 ? -19.228 -8.179 13.895 1.00 95.94 127 ILE A C 1
ATOM 965 O O . ILE A 1 127 ? -18.943 -8.737 12.837 1.00 95.94 127 ILE A O 1
ATOM 969 N N . CYS A 1 128 ? -18.547 -7.118 14.340 1.00 96.31 128 CYS A N 1
ATOM 970 C CA . CYS A 1 128 ? -17.454 -6.506 13.583 1.00 96.31 128 CYS A CA 1
ATOM 971 C C . CYS A 1 128 ? -16.263 -7.447 13.371 1.00 96.31 128 CYS A C 1
ATOM 973 O O . CYS A 1 128 ? -15.613 -7.338 12.334 1.00 96.31 128 CYS A O 1
ATOM 975 N N . SER A 1 129 ? -15.997 -8.382 14.290 1.00 95.00 129 SER A N 1
ATOM 976 C CA . SER A 1 129 ? -14.897 -9.346 14.142 1.00 95.00 129 SER A CA 1
ATOM 977 C C . SER A 1 129 ? -15.120 -10.343 12.996 1.00 95.00 129 SER A C 1
ATOM 979 O O . SER A 1 129 ? -14.150 -10.834 12.422 1.00 95.00 129 SER A O 1
ATOM 981 N N . TYR A 1 130 ? -16.379 -10.592 12.619 1.00 96.25 130 TYR A N 1
ATOM 982 C CA . TYR A 1 130 ? -16.745 -11.450 11.487 1.00 96.25 130 TYR A CA 1
ATOM 983 C C . TYR A 1 130 ? -16.943 -10.686 10.170 1.00 96.25 130 TYR A C 1
ATOM 985 O O . TYR A 1 130 ? -17.110 -11.307 9.118 1.00 96.25 130 TYR A O 1
ATOM 993 N N . LEU A 1 131 ? -16.963 -9.349 10.192 1.00 95.31 131 LEU A N 1
ATOM 994 C CA . LEU A 1 131 ? -17.189 -8.554 8.988 1.00 95.31 131 LEU A CA 1
ATOM 995 C C . LEU A 1 131 ? -15.899 -8.388 8.174 1.00 95.31 131 LEU A C 1
ATOM 997 O O . LEU A 1 131 ? -14.857 -8.037 8.729 1.00 95.31 131 LEU A O 1
ATOM 1001 N N . PRO A 1 132 ? -15.956 -8.521 6.834 1.00 93.75 132 PRO A N 1
ATOM 1002 C CA . PRO A 1 132 ? -14.839 -8.120 5.996 1.00 93.75 132 PRO A CA 1
ATOM 1003 C C . PRO A 1 132 ? -14.640 -6.606 6.092 1.00 93.75 132 PRO A C 1
ATOM 1005 O O . PRO A 1 132 ? -15.586 -5.834 6.275 1.00 93.75 132 PRO A O 1
ATOM 1008 N N . THR A 1 133 ? -13.412 -6.154 5.872 1.00 90.50 133 THR A N 1
ATOM 1009 C CA . THR A 1 133 ? -13.025 -4.746 5.996 1.00 90.50 133 THR A CA 1
ATOM 1010 C C . THR A 1 133 ? -13.921 -3.783 5.203 1.00 90.50 133 THR A C 1
ATOM 1012 O O . THR A 1 133 ? -14.248 -2.687 5.664 1.00 90.50 133 THR A O 1
ATOM 1015 N N . THR A 1 134 ? -14.367 -4.182 4.010 1.00 94.00 134 THR A N 1
ATOM 1016 C CA . THR A 1 134 ? -15.293 -3.397 3.175 1.00 94.00 134 THR A CA 1
ATOM 1017 C C . THR A 1 134 ? -16.656 -3.191 3.844 1.00 94.00 134 THR A C 1
ATOM 1019 O O . THR A 1 134 ? -17.220 -2.093 3.784 1.00 94.00 134 THR A O 1
ATOM 1022 N N . ALA A 1 135 ? -17.166 -4.209 4.539 1.00 95.94 135 ALA A N 1
ATOM 1023 C CA . ALA A 1 135 ? -18.400 -4.120 5.305 1.00 95.94 135 ALA A CA 1
ATOM 1024 C C . ALA A 1 135 ? -18.216 -3.250 6.554 1.00 95.94 135 ALA A C 1
ATOM 1026 O O . ALA A 1 135 ? -19.070 -2.407 6.814 1.00 95.94 135 ALA A O 1
ATOM 1027 N N . VAL A 1 136 ? -17.078 -3.343 7.253 1.00 95.69 136 VAL A N 1
ATOM 1028 C CA . VAL A 1 136 ? -16.768 -2.465 8.400 1.00 95.69 136 VAL A CA 1
ATOM 1029 C C . VAL A 1 136 ? -16.734 -0.987 7.980 1.00 95.69 136 VAL A C 1
ATOM 1031 O O . VAL A 1 136 ? -17.308 -0.129 8.655 1.00 95.69 136 VAL A O 1
ATOM 1034 N N . LYS A 1 137 ? -16.155 -0.672 6.808 1.00 94.50 137 LYS A N 1
ATOM 1035 C CA . LYS A 1 137 ? -16.184 0.689 6.229 1.00 94.50 137 LYS A CA 1
ATOM 1036 C C . LYS A 1 137 ? -17.606 1.199 5.974 1.00 94.50 137 LYS A C 1
ATOM 1038 O O . LYS A 1 137 ? -17.846 2.400 6.063 1.00 94.50 137 LYS A O 1
ATOM 1043 N N . THR A 1 138 ? -18.545 0.314 5.660 1.00 95.44 138 THR A N 1
ATOM 1044 C CA . THR A 1 138 ? -19.950 0.685 5.437 1.00 95.44 138 THR A CA 1
ATOM 1045 C C . THR A 1 138 ? -20.715 0.788 6.756 1.00 95.44 138 THR A C 1
ATOM 1047 O O . THR A 1 138 ? -21.476 1.734 6.958 1.00 95.44 138 THR A O 1
ATOM 1050 N N . PHE A 1 139 ? -20.462 -0.141 7.679 1.00 94.75 139 PHE A N 1
ATOM 1051 C CA . PHE A 1 139 ? -21.034 -0.191 9.023 1.00 94.75 139 PHE A CA 1
ATOM 1052 C C . PHE A 1 139 ? -20.760 1.099 9.802 1.00 94.75 139 PHE A C 1
ATOM 1054 O O . PHE A 1 139 ? -21.686 1.730 10.312 1.00 94.75 139 PHE A O 1
ATOM 1061 N N . ARG A 1 140 ? -19.509 1.574 9.786 1.00 94.75 140 ARG A N 1
ATOM 1062 C CA . ARG A 1 140 ? -19.097 2.788 10.508 1.00 94.75 140 ARG A CA 1
ATOM 1063 C C . ARG A 1 140 ? -19.794 4.075 10.050 1.00 94.75 140 ARG A C 1
ATOM 1065 O O . ARG A 1 140 ? -19.716 5.085 10.739 1.00 94.75 140 ARG A O 1
ATOM 1072 N N . ARG A 1 141 ? -20.422 4.075 8.867 1.00 94.62 141 ARG A N 1
ATOM 1073 C CA . ARG A 1 141 ? -21.110 5.249 8.299 1.00 94.62 141 ARG A CA 1
ATOM 1074 C C . ARG A 1 141 ? -22.554 5.390 8.783 1.00 94.62 141 ARG A C 1
ATOM 1076 O O . ARG A 1 141 ? -23.159 6.420 8.515 1.00 94.62 141 ARG A O 1
ATOM 1083 N N . GLN A 1 142 ? -23.111 4.378 9.451 1.00 93.75 142 GLN A N 1
ATOM 1084 C CA . GLN A 1 142 ? -24.535 4.363 9.806 1.00 93.75 142 GLN A CA 1
ATOM 1085 C C . GLN A 1 142 ? -24.852 5.251 11.016 1.00 93.75 142 GLN A C 1
ATOM 1087 O O . GLN A 1 142 ? -25.842 5.976 11.004 1.00 93.75 142 GLN A O 1
ATOM 1092 N N . ASN A 1 143 ? -24.020 5.221 12.061 1.00 92.88 143 ASN A N 1
ATOM 1093 C CA . ASN A 1 143 ? -24.196 6.048 13.255 1.00 92.88 143 ASN A CA 1
ATOM 1094 C C . ASN A 1 143 ? -22.848 6.292 13.967 1.00 92.88 143 ASN A C 1
ATOM 1096 O O . ASN A 1 143 ? -21.846 5.645 13.660 1.00 92.88 143 ASN A O 1
ATOM 1100 N N . LYS A 1 144 ? -22.826 7.210 14.946 1.00 93.75 144 LYS A N 1
ATOM 1101 C CA . LYS A 1 144 ? -21.608 7.562 15.702 1.00 93.75 144 LYS A CA 1
ATOM 1102 C C . LYS A 1 144 ? -21.022 6.376 16.481 1.00 93.75 144 LYS A C 1
ATOM 1104 O O . LYS A 1 144 ? -19.822 6.157 16.436 1.00 93.75 144 LYS A O 1
ATOM 1109 N N . ARG A 1 145 ? -21.860 5.577 17.143 1.00 94.75 145 ARG A N 1
ATOM 1110 C CA . ARG A 1 145 ? -21.416 4.420 17.939 1.00 94.75 145 ARG A CA 1
ATOM 1111 C C . ARG A 1 145 ? -20.719 3.364 17.074 1.00 94.75 145 ARG A C 1
ATOM 1113 O O . ARG A 1 145 ? -19.715 2.793 17.476 1.00 94.75 145 ARG A O 1
ATOM 1120 N N . PHE A 1 146 ? -21.230 3.126 15.871 1.00 95.44 146 PHE A N 1
ATOM 1121 C CA . PHE A 1 146 ? -20.637 2.229 14.883 1.00 95.44 146 PHE A CA 1
ATOM 1122 C C . PHE A 1 146 ? -19.384 2.848 14.270 1.00 95.44 146 PHE A C 1
ATOM 1124 O O . PHE A 1 146 ? -18.490 2.111 13.863 1.00 95.44 146 PHE A O 1
ATOM 1131 N N . ALA A 1 147 ? -19.303 4.182 14.205 1.00 93.81 147 ALA A N 1
ATOM 1132 C CA . ALA A 1 147 ? -18.092 4.879 13.799 1.00 93.81 147 ALA A CA 1
ATOM 1133 C C . ALA A 1 147 ? -16.933 4.605 14.760 1.00 93.81 147 ALA A C 1
ATOM 1135 O O . ALA A 1 147 ? -15.841 4.290 14.289 1.00 93.81 147 ALA A O 1
ATOM 1136 N N . ASP A 1 148 ? -17.203 4.666 16.064 1.00 93.19 148 ASP A N 1
ATOM 1137 C CA . ASP A 1 148 ? -16.219 4.425 17.121 1.00 93.19 148 ASP A CA 1
ATOM 1138 C C . ASP A 1 148 ? -15.792 2.945 17.141 1.00 93.19 148 ASP A C 1
ATOM 1140 O O . ASP A 1 148 ? -14.610 2.641 17.006 1.00 93.19 148 ASP A O 1
ATOM 1144 N N . ILE A 1 149 ? -16.755 2.011 17.172 1.00 95.38 149 ILE A N 1
ATOM 1145 C CA . ILE A 1 149 ? -16.469 0.562 17.149 1.00 95.38 149 ILE A CA 1
ATOM 1146 C C . ILE A 1 149 ? -15.755 0.170 15.851 1.00 95.38 149 ILE A C 1
ATOM 1148 O O . ILE A 1 149 ? -14.735 -0.508 15.872 1.00 95.38 149 ILE A O 1
ATOM 1152 N N . GLY A 1 150 ? -16.256 0.619 14.699 1.00 95.00 150 GLY A N 1
ATOM 1153 C CA . GLY A 1 150 ? -15.676 0.286 13.401 1.00 95.00 150 GLY A CA 1
ATOM 1154 C C . GLY A 1 150 ? -14.271 0.858 13.200 1.00 95.00 150 GLY A C 1
ATOM 1155 O O . GLY A 1 150 ? -13.493 0.281 12.444 1.00 95.00 150 GLY A O 1
ATOM 1156 N N . ALA A 1 151 ? -13.923 1.967 13.863 1.00 91.88 151 ALA A N 1
ATOM 1157 C CA . ALA A 1 151 ? -12.567 2.505 13.828 1.00 91.88 151 ALA A CA 1
ATOM 1158 C C . ALA A 1 151 ? -11.560 1.539 14.469 1.00 91.88 151 ALA A C 1
ATOM 1160 O O . ALA A 1 151 ? -10.500 1.330 13.885 1.00 91.88 151 ALA A O 1
ATOM 1161 N N . GLU A 1 152 ? -11.912 0.882 15.579 1.00 94.19 152 GLU A N 1
ATOM 1162 C CA . GLU A 1 152 ? -11.022 -0.077 16.251 1.00 94.19 152 GLU A CA 1
ATOM 1163 C C . GLU A 1 152 ? -10.612 -1.230 15.320 1.00 94.19 152 GLU A C 1
ATOM 1165 O O . GLU A 1 152 ? -9.437 -1.575 15.225 1.00 94.19 152 GLU A O 1
ATOM 1170 N N . TYR A 1 153 ? -11.555 -1.765 14.539 1.00 94.38 153 TYR A N 1
ATOM 1171 C CA . TYR A 1 153 ? -11.275 -2.842 13.579 1.00 94.38 153 TYR A CA 1
ATOM 1172 C C . TYR A 1 153 ? -10.563 -2.356 12.313 1.00 94.38 153 TYR A C 1
ATOM 1174 O O . TYR A 1 153 ? -9.807 -3.113 11.707 1.00 94.38 153 TYR A O 1
ATOM 1182 N N . LEU A 1 154 ? -10.792 -1.107 11.893 1.00 93.00 154 LEU A N 1
ATOM 1183 C CA . LEU A 1 154 ? -10.155 -0.544 10.699 1.00 93.00 154 LEU A CA 1
ATOM 1184 C C . LEU A 1 154 ? -8.737 -0.044 10.940 1.00 93.00 154 LEU A C 1
ATOM 1186 O O . LEU A 1 154 ? -7.978 0.048 9.986 1.00 93.00 154 LEU A O 1
ATOM 1190 N N . PHE A 1 155 ? -8.385 0.340 12.159 1.00 93.75 155 PHE A N 1
ATOM 1191 C CA . PHE A 1 155 ? -7.051 0.861 12.444 1.00 93.75 155 PHE A CA 1
ATOM 1192 C C . PHE A 1 155 ? -6.158 -0.149 13.155 1.00 93.75 155 PHE A C 1
ATOM 1194 O O . PHE A 1 155 ? -4.975 0.124 13.285 1.00 93.75 155 PHE A O 1
ATOM 1201 N N . ASN A 1 156 ? -6.670 -1.332 13.513 1.00 94.44 156 ASN A N 1
ATOM 1202 C CA . ASN A 1 156 ? -5.886 -2.407 14.126 1.00 94.44 156 ASN A CA 1
ATOM 1203 C C . ASN A 1 156 ? -4.595 -2.726 13.342 1.00 94.44 156 ASN A C 1
ATOM 1205 O O . ASN A 1 156 ? -3.511 -2.779 13.921 1.00 94.44 156 ASN A O 1
ATOM 1209 N N . LEU A 1 157 ? -4.713 -2.858 12.016 1.00 93.88 157 LEU A N 1
ATOM 1210 C CA . LEU A 1 157 ? -3.599 -3.094 11.100 1.00 93.88 157 LEU A CA 1
ATOM 1211 C C . LEU A 1 157 ? -3.474 -1.940 10.102 1.00 93.88 157 LEU A C 1
ATOM 1213 O O . LEU A 1 157 ? -4.360 -1.725 9.273 1.00 93.88 157 LEU A O 1
ATOM 1217 N N . VAL A 1 158 ? -2.345 -1.241 10.145 1.00 94.12 158 VAL A N 1
ATOM 1218 C CA . VAL A 1 158 ? -2.009 -0.137 9.243 1.00 94.12 158 VAL A CA 1
ATOM 1219 C C . VAL A 1 158 ? -0.923 -0.591 8.276 1.00 94.12 158 VAL A C 1
ATOM 1221 O O . VAL A 1 158 ? 0.184 -0.923 8.691 1.00 94.12 158 VAL A O 1
ATOM 1224 N N . VAL A 1 159 ? -1.228 -0.594 6.978 1.00 93.38 159 VAL A N 1
ATOM 1225 C CA . VAL A 1 159 ? -0.240 -0.885 5.931 1.00 93.38 159 VAL A CA 1
ATOM 1226 C C . VAL A 1 159 ? 0.229 0.420 5.313 1.00 93.38 159 VAL A C 1
ATOM 1228 O O . VAL A 1 159 ? -0.575 1.194 4.782 1.00 93.38 159 VAL A O 1
ATOM 1231 N N . VAL A 1 160 ? 1.533 0.650 5.383 1.00 92.94 160 VAL A N 1
ATOM 1232 C CA . VAL A 1 160 ? 2.195 1.859 4.906 1.00 92.94 160 VAL A CA 1
ATOM 1233 C C . VAL A 1 160 ? 3.011 1.486 3.680 1.00 92.94 160 VAL A C 1
ATOM 1235 O O . VAL A 1 160 ? 3.991 0.753 3.768 1.00 92.94 160 VAL A O 1
ATOM 1238 N N . HIS A 1 161 ? 2.578 1.965 2.519 1.00 91.50 161 HIS A N 1
ATOM 1239 C CA . HIS A 1 161 ? 3.360 1.846 1.293 1.00 91.50 161 HIS A CA 1
ATOM 1240 C C . HIS A 1 161 ? 4.516 2.837 1.330 1.00 91.50 161 HIS A C 1
ATOM 1242 O O . HIS A 1 161 ? 4.323 3.962 1.790 1.00 91.50 161 HIS A O 1
ATOM 1248 N N . PHE A 1 162 ? 5.677 2.463 0.796 1.00 89.75 162 PHE A N 1
ATOM 1249 C CA . PHE A 1 162 ? 6.850 3.335 0.782 1.00 89.75 162 PHE A CA 1
ATOM 1250 C C . PHE A 1 162 ? 6.627 4.498 -0.201 1.00 89.75 162 PHE A C 1
ATOM 1252 O O . PHE A 1 162 ? 6.837 4.397 -1.406 1.00 89.75 162 PHE A O 1
ATOM 1259 N N . SER A 1 163 ? 6.004 5.565 0.297 1.00 89.06 163 SER A N 1
ATOM 1260 C CA . SER A 1 163 ? 5.557 6.723 -0.478 1.00 89.06 163 SER A CA 1
ATOM 1261 C C . SER A 1 163 ? 5.194 7.865 0.461 1.00 89.06 163 SER A C 1
ATOM 1263 O O . SER A 1 163 ? 4.527 7.640 1.475 1.00 89.06 163 SER A O 1
ATOM 1265 N N . GLU A 1 164 ? 5.524 9.094 0.072 1.00 89.12 164 GLU A N 1
ATOM 1266 C CA . GLU A 1 164 ? 5.237 10.310 0.847 1.00 89.12 164 GLU A CA 1
ATOM 1267 C C . GLU A 1 164 ? 3.781 10.373 1.334 1.00 89.12 164 GLU A C 1
ATOM 1269 O O . GLU A 1 164 ? 3.498 10.476 2.526 1.00 89.12 164 GLU A O 1
ATOM 1274 N N . LYS A 1 165 ? 2.833 10.164 0.412 1.00 90.31 165 LYS A N 1
ATOM 1275 C CA . LYS A 1 165 ? 1.392 10.211 0.701 1.00 90.31 165 LYS A CA 1
ATOM 1276 C C . LYS A 1 165 ? 0.947 9.184 1.741 1.00 90.31 165 LYS A C 1
ATOM 1278 O O . LYS A 1 165 ? -0.048 9.409 2.427 1.00 90.31 165 LYS A O 1
ATOM 1283 N N . SER A 1 166 ? 1.597 8.025 1.815 1.00 91.69 166 SER A N 1
ATOM 1284 C CA . SER A 1 166 ? 1.243 6.998 2.803 1.00 91.69 166 SER A CA 1
ATOM 1285 C C . SER A 1 166 ? 1.804 7.339 4.178 1.00 91.69 166 SER A C 1
ATOM 1287 O O . SER A 1 166 ? 1.108 7.139 5.174 1.00 91.69 166 SER A O 1
ATOM 1289 N N . PHE A 1 167 ? 2.992 7.937 4.234 1.00 90.06 167 PHE A N 1
ATOM 1290 C CA . PHE A 1 167 ? 3.566 8.448 5.475 1.00 90.06 167 PHE A CA 1
ATOM 1291 C C . PHE A 1 167 ? 2.791 9.630 6.041 1.00 90.06 167 PHE A C 1
ATOM 1293 O O . PHE A 1 167 ? 2.526 9.670 7.240 1.00 90.06 167 PHE A O 1
ATOM 1300 N N . ASP A 1 168 ? 2.319 10.543 5.199 1.00 91.94 168 ASP A N 1
ATOM 1301 C CA . ASP A 1 168 ? 1.467 11.639 5.662 1.00 91.94 168 ASP A CA 1
ATOM 1302 C C . ASP A 1 168 ? 0.147 11.135 6.249 1.00 91.94 168 ASP A C 1
ATOM 1304 O O . ASP A 1 168 ? -0.330 11.654 7.261 1.00 91.94 168 ASP A O 1
ATOM 1308 N N . LYS A 1 169 ? -0.420 10.064 5.681 1.00 94.38 169 LYS A N 1
ATOM 1309 C CA . LYS A 1 169 ? -1.580 9.387 6.279 1.00 94.38 169 LYS A CA 1
ATOM 1310 C C . LYS A 1 169 ? -1.231 8.769 7.626 1.00 94.38 169 LYS A C 1
ATOM 1312 O O . LYS A 1 169 ? -2.027 8.891 8.552 1.00 94.38 169 LYS A O 1
ATOM 1317 N N . LEU A 1 170 ? -0.068 8.131 7.752 1.00 95.00 170 LEU A N 1
ATOM 1318 C CA . LEU A 1 170 ? 0.382 7.568 9.023 1.00 95.00 170 LEU A CA 1
ATOM 1319 C C . LEU A 1 170 ? 0.542 8.663 10.087 1.00 95.00 170 LEU A C 1
ATOM 1321 O O . LEU A 1 170 ? -0.002 8.527 11.181 1.00 95.00 170 LEU A O 1
ATOM 1325 N N . ARG A 1 171 ? 1.191 9.784 9.748 1.00 94.38 171 ARG A N 1
ATOM 1326 C CA . ARG A 1 171 ? 1.317 10.967 10.620 1.00 94.38 171 ARG A CA 1
ATOM 1327 C C . ARG A 1 171 ? -0.042 11.533 11.014 1.00 94.38 171 ARG A C 1
ATOM 1329 O O . ARG A 1 171 ? -0.249 11.894 12.171 1.00 94.38 171 ARG A O 1
ATOM 1336 N N . PHE A 1 172 ? -0.986 11.586 10.078 1.00 94.88 172 PHE A N 1
ATOM 1337 C CA . PHE A 1 172 ? -2.349 12.036 10.349 1.00 94.88 172 PHE A CA 1
ATOM 1338 C C . PHE A 1 172 ? -3.099 11.103 11.312 1.00 94.88 172 PHE A C 1
ATOM 1340 O O . PHE A 1 172 ? -3.832 11.582 12.180 1.00 94.88 172 PHE A O 1
ATOM 1347 N N . ILE A 1 173 ? -2.896 9.786 11.190 1.00 94.81 173 ILE A N 1
ATOM 1348 C CA . ILE A 1 173 ? -3.448 8.792 12.122 1.00 94.81 173 ILE A CA 1
ATOM 1349 C C . ILE A 1 173 ? -2.813 8.953 13.504 1.00 94.81 173 ILE A C 1
ATOM 1351 O O . ILE A 1 173 ? -3.546 9.037 14.484 1.00 94.81 173 ILE A O 1
ATOM 1355 N N . ALA A 1 174 ? -1.485 9.070 13.578 1.00 95.62 174 ALA A N 1
ATOM 1356 C CA . ALA A 1 174 ? -0.758 9.293 14.829 1.00 95.62 174 ALA A CA 1
ATOM 1357 C C . ALA A 1 174 ? -1.200 10.582 15.541 1.00 95.62 174 ALA A C 1
ATOM 1359 O O . ALA A 1 174 ? -1.353 10.614 16.757 1.00 95.62 174 ALA A O 1
ATOM 1360 N N . SER A 1 175 ? -1.491 11.637 14.774 1.00 95.88 175 SER A N 1
ATOM 1361 C CA . SER A 1 175 ? -1.958 12.923 15.308 1.00 95.88 175 SER A CA 1
ATOM 1362 C C . SER A 1 175 ? -3.382 12.875 15.884 1.00 95.88 175 SER A C 1
ATOM 1364 O O . SER A 1 175 ? -3.789 13.819 16.560 1.00 95.88 175 SER A O 1
ATOM 1366 N N . ASN A 1 176 ? -4.159 11.817 15.616 1.00 94.50 176 ASN A N 1
ATOM 1367 C CA . ASN A 1 176 ? -5.508 11.624 16.153 1.00 94.50 176 ASN A CA 1
ATOM 1368 C C . ASN A 1 176 ? -5.493 10.588 17.291 1.00 94.50 176 ASN A C 1
ATOM 1370 O O . ASN A 1 176 ? -5.450 9.389 17.004 1.00 94.50 176 ASN A O 1
ATOM 1374 N N . PRO A 1 177 ? -5.634 10.997 18.570 1.00 93.81 177 PRO A N 1
ATOM 1375 C CA . PRO A 1 177 ? -5.530 10.082 19.711 1.00 93.81 177 PRO A CA 1
ATOM 1376 C C . PRO A 1 177 ? -6.509 8.902 19.660 1.00 93.81 177 PRO A C 1
ATOM 1378 O O . PRO A 1 177 ? -6.151 7.784 20.016 1.00 93.81 177 PRO A O 1
ATOM 1381 N N . GLU A 1 178 ? -7.737 9.125 19.182 1.00 91.12 178 GLU A N 1
ATOM 1382 C CA . GLU A 1 178 ? -8.764 8.076 19.071 1.00 91.12 178 GLU A CA 1
ATOM 1383 C C . GLU A 1 178 ? -8.361 6.961 18.094 1.00 91.12 178 GLU A C 1
ATOM 1385 O O . GLU A 1 178 ? -8.613 5.780 18.333 1.00 91.12 178 GLU A O 1
ATOM 1390 N N . TRP A 1 179 ? -7.705 7.320 16.987 1.00 93.62 179 TRP A N 1
ATOM 1391 C CA . TRP A 1 179 ? -7.261 6.340 15.998 1.00 93.62 179 TRP A CA 1
ATOM 1392 C C . TRP A 1 179 ? -5.924 5.732 16.386 1.00 93.62 179 TRP A C 1
ATOM 1394 O O . TRP A 1 179 ? -5.774 4.520 16.276 1.00 93.62 179 TRP A O 1
ATOM 1404 N N . ALA A 1 180 ? -4.993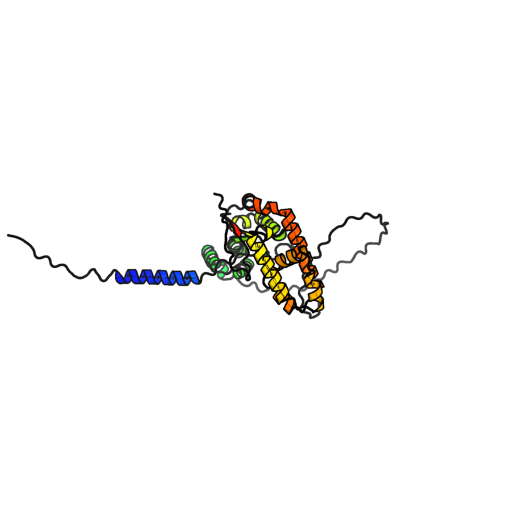 6.534 16.907 1.00 95.31 180 ALA A N 1
ATOM 1405 C CA . ALA A 1 180 ? -3.693 6.067 17.373 1.00 95.31 180 ALA A CA 1
ATOM 1406 C C . ALA A 1 180 ? -3.822 4.972 18.448 1.00 95.31 180 ALA A C 1
ATOM 1408 O O . ALA A 1 180 ? -3.122 3.965 18.384 1.00 95.31 180 ALA A O 1
ATOM 1409 N N . LYS A 1 181 ? -4.787 5.102 19.370 1.00 95.31 181 LYS A N 1
ATOM 1410 C CA . LYS A 1 181 ? -5.118 4.075 20.378 1.00 95.31 181 LYS A CA 1
ATOM 1411 C C . LYS A 1 181 ? -5.617 2.756 19.796 1.00 95.31 181 LYS A C 1
ATOM 1413 O O . LYS A 1 181 ? -5.597 1.743 20.488 1.00 95.31 181 LYS A O 1
ATOM 1418 N N . SER A 1 182 ? -6.114 2.768 18.565 1.00 95.06 182 SER A N 1
ATOM 1419 C CA . SER A 1 182 ? -6.647 1.579 17.899 1.00 95.06 182 SER A CA 1
ATOM 1420 C C . SER A 1 182 ? -5.588 0.826 17.091 1.00 95.06 182 SER A C 1
ATOM 1422 O O . SER A 1 182 ? -5.829 -0.320 16.723 1.00 95.06 182 SER A O 1
ATOM 1424 N N . VAL A 1 183 ? -4.432 1.440 16.812 1.00 96.31 183 VAL A N 1
ATOM 1425 C CA . VAL A 1 183 ? -3.367 0.825 16.010 1.00 96.31 183 VAL A CA 1
ATOM 1426 C C . VAL A 1 183 ? -2.555 -0.146 16.853 1.00 96.31 183 VAL A C 1
ATOM 1428 O O . VAL A 1 183 ? -1.960 0.257 17.848 1.00 96.31 183 VAL A O 1
ATOM 1431 N N . ARG A 1 184 ? -2.505 -1.416 16.430 1.00 95.38 184 ARG A N 1
ATOM 1432 C CA . ARG A 1 184 ? -1.695 -2.461 17.080 1.00 95.38 184 ARG A CA 1
ATOM 1433 C C . ARG A 1 184 ? -0.545 -2.940 16.221 1.00 95.38 184 ARG A C 1
ATOM 1435 O O . ARG A 1 184 ? 0.513 -3.272 16.741 1.00 95.38 184 ARG A O 1
ATOM 1442 N N . THR A 1 185 ? -0.742 -2.985 14.911 1.00 94.56 185 THR A N 1
ATOM 1443 C CA . THR A 1 185 ? 0.277 -3.465 13.985 1.00 94.56 185 THR A CA 1
ATOM 1444 C C . THR A 1 185 ? 0.453 -2.475 12.852 1.00 94.56 185 THR A C 1
ATOM 1446 O O . THR A 1 185 ? -0.503 -2.139 12.153 1.00 94.56 185 THR A O 1
ATOM 1449 N N . ILE A 1 186 ? 1.691 -2.048 12.632 1.00 94.56 186 ILE A N 1
ATOM 1450 C CA . ILE A 1 186 ? 2.072 -1.255 11.465 1.00 94.56 186 ILE A CA 1
ATOM 1451 C C . ILE A 1 186 ? 2.950 -2.125 10.579 1.00 94.56 186 ILE A C 1
ATOM 1453 O O . ILE A 1 186 ? 3.905 -2.740 11.038 1.00 94.56 186 ILE A O 1
ATOM 1457 N N . THR A 1 187 ? 2.600 -2.220 9.301 1.00 92.62 187 THR A N 1
ATOM 1458 C CA . THR A 1 187 ? 3.364 -2.987 8.318 1.00 92.62 187 THR A CA 1
ATOM 1459 C C . THR A 1 187 ? 3.836 -2.051 7.219 1.00 92.62 187 THR A C 1
ATOM 1461 O O . THR A 1 187 ? 3.023 -1.493 6.485 1.00 92.62 187 THR A O 1
ATOM 1464 N N . ILE A 1 188 ? 5.146 -1.873 7.122 1.00 91.44 188 ILE A N 1
ATOM 1465 C CA . ILE A 1 188 ? 5.800 -0.932 6.216 1.00 91.44 188 ILE A CA 1
ATOM 1466 C C . ILE A 1 188 ? 6.330 -1.713 5.017 1.00 91.44 188 ILE A C 1
ATOM 1468 O O . ILE A 1 188 ? 6.978 -2.753 5.167 1.00 91.44 188 ILE A O 1
ATOM 1472 N N . GLU A 1 189 ? 6.007 -1.254 3.816 1.00 91.06 189 GLU A N 1
ATOM 1473 C CA . GLU A 1 189 ? 6.501 -1.854 2.583 1.00 91.06 189 GLU A CA 1
ATOM 1474 C C . GLU A 1 189 ? 8.005 -1.609 2.453 1.00 91.06 189 GLU A C 1
ATOM 1476 O O . GLU A 1 189 ? 8.470 -0.476 2.532 1.00 91.06 189 GLU A O 1
ATOM 1481 N N . THR A 1 190 ? 8.774 -2.672 2.229 1.00 89.88 190 THR A N 1
ATOM 1482 C CA . THR A 1 190 ? 10.193 -2.551 1.892 1.00 89.88 190 THR A CA 1
ATOM 1483 C C . THR A 1 190 ? 10.319 -2.042 0.453 1.00 89.88 190 THR A C 1
ATOM 1485 O O . THR A 1 190 ? 9.806 -2.708 -0.454 1.00 89.88 190 THR A O 1
ATOM 1488 N N . PRO A 1 191 ? 11.005 -0.914 0.202 1.00 90.12 191 PRO A N 1
ATOM 1489 C CA . PRO A 1 191 ? 11.206 -0.433 -1.157 1.00 90.12 191 PRO A CA 1
ATOM 1490 C C . PRO A 1 191 ? 12.103 -1.373 -1.952 1.00 90.12 191 PRO A C 1
ATOM 1492 O O . PRO A 1 191 ? 12.935 -2.101 -1.403 1.00 90.12 191 PRO A O 1
ATOM 1495 N N . LEU A 1 192 ? 11.961 -1.329 -3.278 1.00 88.94 192 LEU A N 1
ATOM 1496 C CA . LEU A 1 192 ? 12.653 -2.248 -4.178 1.00 88.94 192 LEU A CA 1
ATOM 1497 C C . LEU A 1 192 ? 14.182 -2.166 -4.033 1.00 88.94 192 LEU A C 1
ATOM 1499 O O . LEU A 1 192 ? 14.861 -3.191 -4.089 1.00 88.94 192 LEU A O 1
ATOM 1503 N N . ARG A 1 193 ? 14.724 -0.967 -3.790 1.00 87.31 193 ARG A N 1
ATOM 1504 C CA . ARG A 1 193 ? 16.169 -0.745 -3.610 1.00 87.31 193 ARG A CA 1
ATOM 1505 C C . ARG A 1 193 ? 16.743 -1.427 -2.364 1.00 87.31 193 ARG A C 1
ATOM 1507 O O . ARG A 1 193 ? 17.912 -1.799 -2.372 1.00 87.31 193 ARG A O 1
ATOM 1514 N N . CYS A 1 194 ? 15.925 -1.638 -1.332 1.00 88.56 194 CYS A N 1
ATOM 1515 C CA . CYS A 1 194 ? 16.315 -2.355 -0.115 1.00 88.56 194 CYS A CA 1
ATOM 1516 C C . CYS A 1 194 ? 16.232 -3.883 -0.258 1.00 88.56 194 CYS A C 1
ATOM 1518 O O . CYS A 1 194 ? 16.565 -4.619 0.673 1.00 88.56 194 CYS A O 1
ATOM 1520 N N . MET A 1 195 ? 15.770 -4.391 -1.403 1.00 88.12 195 MET A N 1
ATOM 1521 C CA . MET A 1 195 ? 15.709 -5.830 -1.642 1.00 88.12 195 MET A CA 1
ATOM 1522 C C . MET A 1 195 ? 17.103 -6.406 -1.912 1.00 88.12 195 MET A C 1
ATOM 1524 O O . MET A 1 195 ? 17.964 -5.704 -2.446 1.00 88.12 195 MET A O 1
ATOM 1528 N N . PRO A 1 196 ? 17.336 -7.702 -1.630 1.00 90.88 196 PRO A N 1
ATOM 1529 C CA . PRO A 1 196 ? 18.595 -8.354 -1.975 1.00 90.88 196 PRO A CA 1
ATOM 1530 C C . PRO A 1 196 ? 18.949 -8.178 -3.465 1.00 90.88 196 PRO A C 1
ATOM 1532 O O . PRO A 1 196 ? 18.060 -8.304 -4.311 1.00 90.88 196 PRO A O 1
ATOM 1535 N N . PRO A 1 197 ? 20.228 -7.976 -3.834 1.00 91.56 197 PRO A N 1
ATOM 1536 C CA . PRO A 1 197 ? 20.621 -7.783 -5.234 1.00 91.56 197 PRO A CA 1
ATOM 1537 C C . PRO A 1 197 ? 20.180 -8.918 -6.166 1.00 91.56 197 PRO A C 1
ATOM 1539 O O . PRO A 1 197 ? 19.791 -8.672 -7.305 1.00 91.56 197 PRO A O 1
ATOM 1542 N N . ALA A 1 198 ? 20.180 -10.163 -5.674 1.00 91.19 198 ALA A N 1
ATOM 1543 C CA . ALA A 1 198 ? 19.681 -11.319 -6.420 1.00 91.19 198 ALA A CA 1
ATOM 1544 C C . ALA A 1 198 ? 18.219 -11.131 -6.862 1.00 91.19 198 ALA A C 1
ATOM 1546 O O . ALA A 1 198 ? 17.890 -11.371 -8.020 1.00 91.19 198 ALA A O 1
ATOM 1547 N N . PHE A 1 199 ? 17.380 -10.612 -5.964 1.00 89.75 199 PHE A N 1
ATOM 1548 C CA . PHE A 1 199 ? 15.975 -10.331 -6.231 1.00 89.75 199 PHE A CA 1
ATOM 1549 C C . PHE A 1 199 ? 15.798 -9.202 -7.246 1.00 89.75 199 PHE A C 1
ATOM 1551 O O . PHE A 1 199 ? 15.023 -9.325 -8.191 1.00 89.75 199 PHE A O 1
ATOM 1558 N N . GLN A 1 200 ? 16.550 -8.109 -7.089 1.00 90.81 200 GLN A N 1
ATOM 1559 C CA . GLN A 1 200 ? 16.503 -6.986 -8.029 1.00 90.81 200 GLN A CA 1
ATOM 1560 C C . GLN A 1 200 ? 16.905 -7.427 -9.444 1.00 90.81 200 GLN A C 1
ATOM 1562 O O . GLN A 1 200 ? 16.267 -7.043 -10.424 1.00 90.81 200 GLN A O 1
ATOM 1567 N N . ASN A 1 201 ? 17.925 -8.282 -9.551 1.00 91.62 201 ASN A N 1
ATOM 1568 C CA . ASN A 1 201 ? 18.367 -8.855 -10.820 1.00 91.62 201 ASN A CA 1
ATOM 1569 C C . ASN A 1 201 ? 17.315 -9.789 -11.430 1.00 91.62 201 ASN A C 1
ATOM 1571 O O . ASN A 1 201 ? 17.078 -9.735 -12.638 1.00 91.62 201 ASN A O 1
ATOM 1575 N N . GLU A 1 202 ? 16.659 -10.618 -10.615 1.00 92.88 202 GLU A N 1
ATOM 1576 C CA . GLU A 1 202 ? 15.588 -11.505 -11.072 1.00 92.88 202 GLU A CA 1
ATOM 1577 C C . GLU A 1 202 ? 14.375 -10.714 -11.574 1.00 92.88 202 GLU A C 1
ATOM 1579 O O . GLU A 1 202 ? 13.888 -10.968 -12.678 1.00 92.88 202 GLU A O 1
ATOM 1584 N N . LEU A 1 203 ? 13.939 -9.699 -10.821 1.00 91.50 203 LEU A N 1
ATOM 1585 C CA . LEU A 1 203 ? 12.874 -8.787 -11.228 1.00 91.50 203 LEU A CA 1
ATOM 1586 C C . LEU A 1 203 ? 13.236 -8.061 -12.526 1.00 91.50 203 LEU A C 1
ATOM 1588 O O . LEU A 1 203 ? 12.413 -7.989 -13.438 1.00 91.50 203 LEU A O 1
ATOM 1592 N N . ARG A 1 204 ? 14.469 -7.556 -12.644 1.00 91.75 204 ARG A N 1
ATOM 1593 C CA . ARG A 1 204 ? 14.962 -6.906 -13.865 1.00 91.75 204 ARG A CA 1
ATOM 1594 C C . ARG A 1 204 ? 14.914 -7.867 -15.054 1.00 91.75 204 ARG A C 1
ATOM 1596 O O . ARG A 1 204 ? 14.425 -7.489 -16.116 1.00 91.75 204 ARG A O 1
ATOM 1603 N N . ALA A 1 205 ? 15.357 -9.112 -14.883 1.00 91.81 205 ALA A N 1
ATOM 1604 C CA . ALA A 1 205 ? 15.292 -10.132 -15.927 1.00 91.81 205 ALA A CA 1
ATOM 1605 C C . ALA A 1 205 ? 13.842 -10.493 -16.298 1.00 91.81 205 ALA A C 1
ATOM 1607 O O . ALA A 1 205 ? 13.524 -10.637 -17.479 1.00 91.81 205 ALA A O 1
ATOM 1608 N N . ALA A 1 206 ? 12.945 -10.604 -15.314 1.00 91.88 206 ALA A N 1
ATOM 1609 C CA . ALA A 1 206 ? 11.522 -10.840 -15.538 1.00 91.88 206 ALA A CA 1
ATOM 1610 C C . ALA A 1 206 ? 10.868 -9.674 -16.293 1.00 91.88 206 ALA A C 1
ATOM 1612 O O . ALA A 1 206 ? 10.160 -9.907 -17.270 1.00 91.88 206 ALA A O 1
ATOM 1613 N N . CYS A 1 207 ? 11.183 -8.434 -15.914 1.00 91.81 207 CYS A N 1
ATOM 1614 C CA . CYS A 1 207 ? 10.748 -7.234 -16.618 1.00 91.81 207 CYS A CA 1
ATOM 1615 C C . CYS A 1 207 ? 11.266 -7.222 -18.059 1.00 91.81 207 CYS A C 1
ATOM 1617 O O . CYS A 1 207 ? 10.499 -6.960 -18.973 1.00 91.81 207 CYS A O 1
ATOM 1619 N N . GLN A 1 208 ? 12.538 -7.552 -18.304 1.00 89.94 208 GLN A N 1
ATOM 1620 C CA . GLN A 1 208 ? 13.080 -7.644 -19.666 1.00 89.94 208 GLN A CA 1
ATOM 1621 C C . GLN A 1 208 ? 12.367 -8.706 -20.509 1.00 89.94 208 GLN A C 1
ATOM 1623 O O . GLN A 1 208 ? 12.113 -8.477 -21.690 1.00 89.94 208 GLN A O 1
ATOM 1628 N N . ARG A 1 209 ? 12.034 -9.864 -19.925 1.00 90.06 209 ARG A N 1
ATOM 1629 C CA . ARG A 1 209 ? 11.235 -10.893 -20.607 1.00 90.06 209 ARG A CA 1
ATOM 1630 C C . ARG A 1 209 ? 9.840 -10.374 -20.938 1.00 90.06 209 ARG A C 1
ATOM 1632 O O . ARG A 1 209 ? 9.443 -10.478 -22.092 1.00 90.06 209 ARG A O 1
ATOM 1639 N N . ALA A 1 210 ? 9.161 -9.757 -19.970 1.00 88.56 210 ALA A N 1
ATOM 1640 C CA . ALA A 1 210 ? 7.843 -9.165 -20.167 1.00 88.56 210 ALA A CA 1
ATOM 1641 C C . ALA A 1 210 ? 7.884 -8.071 -21.243 1.00 88.56 210 ALA A C 1
ATOM 1643 O O . ALA A 1 210 ? 7.083 -8.091 -22.166 1.00 88.56 210 ALA A O 1
ATOM 1644 N N . VAL A 1 211 ? 8.870 -7.175 -21.214 1.00 86.81 211 VAL A N 1
ATOM 1645 C CA . VAL A 1 211 ? 9.072 -6.195 -22.284 1.00 86.81 211 VAL A CA 1
ATOM 1646 C C . VAL A 1 211 ? 9.261 -6.911 -23.620 1.00 86.81 211 VAL A C 1
ATOM 1648 O O . VAL A 1 211 ? 8.576 -6.576 -24.563 1.00 86.81 211 VAL A O 1
ATOM 1651 N N . ARG A 1 212 ? 10.098 -7.942 -23.753 1.00 84.25 212 ARG A N 1
ATOM 1652 C CA . ARG A 1 212 ? 10.260 -8.638 -25.051 1.00 84.25 212 ARG A CA 1
ATOM 1653 C C . ARG A 1 212 ? 8.988 -9.340 -25.539 1.00 84.25 212 ARG A C 1
ATOM 1655 O O . ARG A 1 212 ? 8.740 -9.363 -26.742 1.00 84.25 212 ARG A O 1
ATOM 1662 N N . GLU A 1 213 ? 8.224 -9.922 -24.622 1.00 86.56 213 GLU A N 1
ATOM 1663 C CA . GLU A 1 213 ? 6.997 -10.670 -24.906 1.00 86.56 213 GLU A CA 1
ATOM 1664 C C . GLU A 1 213 ? 5.833 -9.743 -25.265 1.00 86.56 213 GLU A C 1
ATOM 1666 O O . GLU A 1 213 ? 5.180 -9.935 -26.290 1.00 86.56 213 GLU A O 1
ATOM 1671 N N . TYR A 1 214 ? 5.620 -8.707 -24.454 1.00 82.12 214 TYR A N 1
ATOM 1672 C CA . TYR A 1 214 ? 4.523 -7.759 -24.600 1.00 82.12 214 TYR A CA 1
ATOM 1673 C C . TYR A 1 214 ? 4.874 -6.579 -25.505 1.00 82.12 214 TYR A C 1
ATOM 1675 O O . TYR A 1 214 ? 3.960 -6.000 -26.079 1.00 82.12 214 TYR A O 1
ATOM 1683 N N . ALA A 1 215 ? 6.155 -6.294 -25.780 1.00 67.00 215 ALA A N 1
ATOM 1684 C CA . ALA A 1 215 ? 6.568 -5.204 -26.668 1.00 67.00 215 ALA A CA 1
ATOM 1685 C C . ALA A 1 215 ? 6.575 -5.433 -28.190 1.00 67.00 215 ALA A C 1
ATOM 1687 O O . ALA A 1 215 ? 7.186 -4.602 -28.873 1.00 67.00 215 ALA A O 1
ATOM 1688 N N . PRO A 1 216 ? 5.864 -6.386 -28.838 1.00 57.84 216 PRO A N 1
ATOM 1689 C CA . PRO A 1 216 ? 5.498 -6.178 -30.239 1.00 57.84 216 PRO A CA 1
ATOM 1690 C C . PRO A 1 216 ? 4.428 -5.074 -30.367 1.00 57.84 216 PRO A C 1
ATOM 1692 O O . PRO A 1 216 ? 3.403 -5.272 -31.011 1.00 57.84 216 PRO A O 1
ATOM 1695 N N . PHE A 1 217 ? 4.661 -3.901 -29.767 1.00 60.88 217 PHE A N 1
ATOM 1696 C CA . PHE A 1 217 ? 3.745 -2.771 -29.831 1.00 60.88 217 PHE A CA 1
ATOM 1697 C C . PHE A 1 217 ? 3.804 -2.077 -31.204 1.00 60.88 217 PHE A C 1
ATOM 1699 O O . PHE A 1 217 ? 2.761 -1.616 -31.641 1.00 60.88 217 PHE A O 1
ATOM 1706 N N . VAL A 1 218 ? 4.946 -2.088 -31.928 1.00 47.53 218 VAL A N 1
ATOM 1707 C CA . VAL A 1 218 ? 5.109 -1.775 -33.378 1.00 47.53 218 VAL A CA 1
ATOM 1708 C C . VAL A 1 218 ? 6.510 -2.255 -33.851 1.00 47.53 218 VAL A C 1
ATOM 1710 O O . VAL A 1 218 ? 7.448 -2.201 -33.055 1.00 47.53 218 VAL A O 1
ATOM 1713 N N . PRO A 1 219 ? 6.746 -2.663 -35.119 1.00 51.34 219 PRO A N 1
ATOM 1714 C CA . PRO A 1 219 ? 8.101 -2.894 -35.651 1.00 51.34 219 PRO A CA 1
ATOM 1715 C C . PRO A 1 219 ? 9.082 -1.717 -35.480 1.00 51.34 219 PRO A C 1
ATOM 1717 O O . PRO A 1 219 ? 10.267 -1.949 -35.268 1.00 51.34 219 PRO A O 1
ATOM 1720 N N . THR A 1 220 ? 8.606 -0.468 -35.499 1.00 51.94 220 THR A N 1
ATOM 1721 C CA . THR A 1 220 ? 9.416 0.734 -35.212 1.00 51.94 220 THR A CA 1
ATOM 1722 C C . THR A 1 220 ? 9.848 0.797 -33.749 1.00 51.94 220 THR A C 1
ATOM 1724 O O . THR A 1 220 ? 11.010 1.071 -33.461 1.00 51.94 220 THR A O 1
ATOM 1727 N N . ALA A 1 221 ? 8.955 0.429 -32.828 1.00 51.78 221 ALA A N 1
ATOM 1728 C CA . ALA A 1 221 ? 9.272 0.341 -31.409 1.00 51.78 221 ALA A CA 1
ATOM 1729 C C . ALA A 1 221 ? 10.251 -0.801 -31.099 1.00 51.78 221 ALA A C 1
ATOM 1731 O O . ALA A 1 221 ? 10.921 -0.726 -30.086 1.00 51.78 221 ALA A O 1
ATOM 1732 N N . ARG A 1 222 ? 10.405 -1.830 -31.952 1.00 55.59 222 ARG A N 1
ATOM 1733 C CA . ARG A 1 222 ? 11.469 -2.843 -31.777 1.00 55.59 222 ARG A CA 1
ATOM 1734 C C . ARG A 1 222 ? 12.870 -2.279 -32.002 1.00 55.59 222 ARG A C 1
ATOM 1736 O O . ARG A 1 222 ? 13.797 -2.748 -31.351 1.00 55.59 222 ARG A O 1
ATOM 1743 N N . SER A 1 223 ? 13.017 -1.305 -32.904 1.00 59.16 223 SER A N 1
ATOM 1744 C CA . SER A 1 223 ? 14.296 -0.617 -33.107 1.00 59.16 223 SER A CA 1
ATOM 1745 C C . SER A 1 223 ? 14.620 0.264 -31.904 1.00 59.16 223 SER A C 1
ATOM 1747 O O . SER A 1 223 ? 15.734 0.212 -31.412 1.00 59.16 223 SER A O 1
ATOM 1749 N N . GLU A 1 224 ? 13.630 0.992 -31.380 1.00 57.19 224 GLU A N 1
ATOM 1750 C CA . GLU A 1 224 ? 13.797 1.834 -30.186 1.00 57.19 224 GLU A CA 1
ATOM 1751 C C . GLU A 1 224 ? 13.884 1.005 -28.889 1.00 57.19 224 GLU A C 1
ATOM 1753 O O . GLU A 1 224 ? 14.551 1.404 -27.944 1.00 57.19 224 GLU A O 1
ATOM 1758 N N . ALA A 1 225 ? 13.261 -0.181 -28.836 1.00 58.75 225 ALA A N 1
ATOM 1759 C CA . ALA A 1 225 ? 13.305 -1.109 -27.700 1.00 58.75 225 ALA A CA 1
ATOM 1760 C C . ALA A 1 225 ? 14.710 -1.654 -27.423 1.00 58.75 225 ALA A C 1
ATOM 1762 O O . ALA A 1 225 ? 15.028 -1.978 -26.280 1.00 58.75 225 ALA A O 1
ATOM 1763 N N . ALA A 1 226 ? 15.544 -1.750 -28.460 1.00 62.59 226 ALA A N 1
ATOM 1764 C CA . ALA A 1 226 ? 16.950 -2.108 -28.315 1.00 62.59 226 ALA A CA 1
ATOM 1765 C C . ALA A 1 226 ? 17.774 -1.000 -27.631 1.00 62.59 226 ALA A C 1
ATOM 1767 O O . ALA A 1 226 ? 18.825 -1.302 -27.071 1.00 62.59 226 ALA A O 1
ATOM 1768 N N . ASP A 1 227 ? 17.260 0.235 -27.613 1.00 73.00 227 ASP A N 1
ATOM 1769 C CA . ASP A 1 227 ? 17.965 1.436 -27.160 1.00 73.00 227 ASP A CA 1
ATOM 1770 C C . ASP A 1 227 ? 17.455 1.971 -25.808 1.00 73.00 227 ASP A C 1
ATOM 1772 O O . ASP A 1 227 ? 17.797 3.089 -25.417 1.00 73.00 227 ASP A O 1
ATOM 1776 N N . TRP A 1 228 ? 16.642 1.205 -25.064 1.00 82.56 228 TRP A N 1
ATOM 1777 C CA . TRP A 1 228 ? 16.211 1.638 -23.728 1.00 82.56 228 TRP A CA 1
ATOM 1778 C C . TRP A 1 228 ? 17.435 1.768 -22.836 1.00 82.56 228 TRP A C 1
ATOM 1780 O O . TRP A 1 228 ? 18.204 0.817 -22.666 1.00 82.56 228 TRP A O 1
ATOM 1790 N N . SER A 1 229 ? 17.606 2.953 -22.254 1.00 89.12 229 SER A N 1
ATOM 1791 C CA . SER A 1 229 ? 18.717 3.194 -21.347 1.00 89.12 229 SER A CA 1
ATOM 1792 C C . SER A 1 229 ? 18.605 2.293 -20.113 1.00 89.12 229 SER A C 1
ATOM 1794 O O . SER A 1 229 ? 17.519 1.840 -19.736 1.00 89.12 229 SER A O 1
ATOM 1796 N N . GLU A 1 230 ? 19.728 2.049 -19.435 1.00 89.56 230 GLU A N 1
ATOM 1797 C CA . GLU A 1 230 ? 19.712 1.315 -18.164 1.00 89.56 230 GLU A CA 1
ATOM 1798 C C . GLU A 1 230 ? 18.789 1.993 -17.133 1.00 89.56 230 GLU A C 1
ATOM 1800 O O . GLU A 1 230 ? 18.099 1.310 -16.374 1.00 89.56 230 GLU A O 1
ATOM 1805 N N . SER A 1 231 ? 18.707 3.327 -17.179 1.00 91.56 231 SER A N 1
ATOM 1806 C CA . SER A 1 231 ? 17.784 4.122 -16.365 1.00 91.56 231 SER A CA 1
ATOM 1807 C C . SER A 1 231 ? 16.320 3.805 -16.685 1.00 91.56 231 SER A C 1
ATOM 1809 O O . SER A 1 231 ? 15.545 3.487 -15.783 1.00 91.56 231 SER A O 1
ATOM 1811 N N . ASP A 1 232 ? 15.939 3.784 -17.966 1.00 90.88 232 ASP A N 1
ATOM 1812 C CA . ASP A 1 232 ? 14.562 3.475 -18.373 1.00 90.88 232 ASP A CA 1
ATOM 1813 C C . ASP A 1 232 ? 14.150 2.058 -17.988 1.00 90.88 232 ASP A C 1
ATOM 1815 O O . ASP A 1 232 ? 13.034 1.832 -17.516 1.00 90.88 232 ASP A O 1
ATOM 1819 N N . MET A 1 233 ? 15.068 1.102 -18.133 1.00 91.19 233 MET A N 1
ATOM 1820 C CA . MET A 1 233 ? 14.847 -0.268 -17.684 1.00 91.19 233 MET A CA 1
ATOM 1821 C C . MET A 1 233 ? 14.691 -0.364 -16.163 1.00 91.19 233 MET A C 1
ATOM 1823 O O . MET A 1 233 ? 13.905 -1.187 -15.692 1.00 91.19 233 MET A O 1
ATOM 1827 N N . GLY A 1 234 ? 15.395 0.474 -15.397 1.00 92.19 234 GLY A N 1
ATOM 1828 C CA . GLY A 1 234 ? 15.200 0.609 -13.954 1.00 92.19 234 GLY A CA 1
ATOM 1829 C C . GLY A 1 234 ? 13.786 1.077 -13.605 1.00 92.19 234 GLY A C 1
ATOM 1830 O O . GLY A 1 234 ? 13.112 0.447 -12.791 1.00 92.19 234 GLY A O 1
ATOM 1831 N N . VAL A 1 235 ? 13.299 2.116 -14.288 1.00 94.00 235 VAL A N 1
ATOM 1832 C CA . VAL A 1 235 ? 11.939 2.651 -14.102 1.00 94.00 235 VAL A CA 1
ATOM 1833 C C . VAL A 1 235 ? 10.877 1.631 -14.508 1.00 94.00 235 VAL A C 1
ATOM 1835 O O . VAL A 1 235 ? 9.901 1.435 -13.788 1.00 94.00 235 VAL A O 1
ATOM 1838 N N . LEU A 1 236 ? 11.059 0.932 -15.632 1.00 93.06 236 LEU A N 1
ATOM 1839 C CA . LEU A 1 236 ? 10.139 -0.125 -16.051 1.00 93.06 236 LEU A CA 1
ATOM 1840 C C . LEU A 1 236 ? 10.100 -1.286 -15.060 1.00 93.06 236 LEU A C 1
ATOM 1842 O O . LEU A 1 236 ? 9.017 -1.783 -14.769 1.00 93.06 236 LEU A O 1
ATOM 1846 N N . ALA A 1 237 ? 11.250 -1.706 -14.525 1.00 93.25 237 ALA A N 1
ATOM 1847 C CA . ALA A 1 237 ? 11.292 -2.747 -13.502 1.00 93.25 237 ALA A CA 1
ATOM 1848 C C . ALA A 1 237 ? 10.544 -2.309 -12.235 1.00 93.25 237 ALA A C 1
ATOM 1850 O O . ALA A 1 237 ? 9.834 -3.113 -11.632 1.00 93.25 237 ALA A O 1
ATOM 1851 N N . HIS A 1 238 ? 10.642 -1.028 -11.875 1.00 93.50 238 HIS A N 1
ATOM 1852 C CA . HIS A 1 238 ? 9.901 -0.441 -10.765 1.00 93.50 238 HIS A CA 1
ATOM 1853 C C . HIS A 1 238 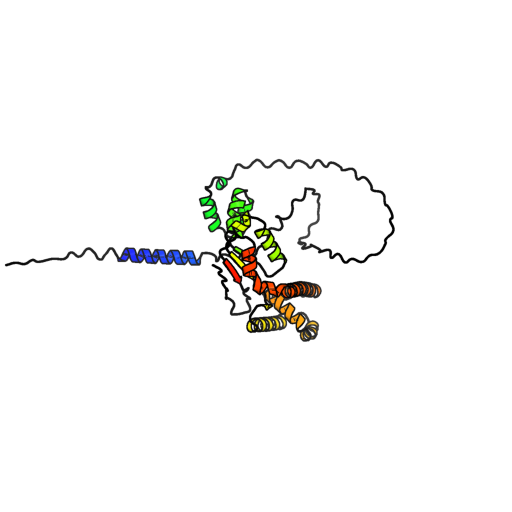? 8.383 -0.389 -11.021 1.00 93.50 238 HIS A C 1
ATOM 1855 O O . HIS A 1 238 ? 7.591 -0.774 -10.162 1.00 93.50 238 HIS A O 1
ATOM 1861 N N . ILE A 1 239 ? 7.956 0.011 -12.224 1.00 93.50 239 ILE A N 1
ATOM 1862 C CA . ILE A 1 239 ? 6.542 -0.046 -12.632 1.00 93.50 239 ILE A CA 1
ATOM 1863 C C . ILE A 1 239 ? 6.033 -1.485 -12.582 1.00 93.50 239 ILE A C 1
ATOM 1865 O O . ILE A 1 239 ? 4.970 -1.744 -12.027 1.00 93.50 239 ILE A O 1
ATOM 1869 N N . PHE A 1 240 ? 6.797 -2.419 -13.148 1.00 92.12 240 PHE A N 1
ATOM 1870 C CA . PHE A 1 240 ? 6.451 -3.834 -13.196 1.00 92.12 240 PHE A CA 1
ATOM 1871 C C . PHE A 1 240 ? 6.273 -4.407 -11.788 1.00 92.12 240 PHE A C 1
ATOM 1873 O O . PHE A 1 240 ? 5.285 -5.080 -11.522 1.00 92.12 240 PHE A O 1
ATOM 1880 N N . TRP A 1 241 ? 7.169 -4.052 -10.864 1.00 91.12 241 TRP A N 1
ATOM 1881 C CA . TRP A 1 241 ? 7.057 -4.397 -9.449 1.00 91.12 241 TRP A CA 1
ATOM 1882 C C . TRP A 1 241 ? 5.757 -3.908 -8.804 1.00 91.12 241 TRP A C 1
ATOM 1884 O O . TRP A 1 241 ? 5.060 -4.659 -8.111 1.00 91.12 241 TRP A O 1
ATOM 1894 N N . GLU A 1 242 ? 5.419 -2.637 -9.013 1.00 91.00 242 GLU A N 1
ATOM 1895 C CA . GLU A 1 242 ? 4.212 -2.057 -8.438 1.00 91.00 242 GLU A CA 1
ATOM 1896 C C . GLU A 1 242 ? 2.934 -2.593 -9.082 1.00 91.00 242 GLU A C 1
ATOM 1898 O O . GLU A 1 242 ? 1.920 -2.776 -8.401 1.00 91.00 242 GLU A O 1
ATOM 1903 N N . GLU A 1 243 ? 2.990 -2.880 -10.374 1.00 92.19 243 GLU A N 1
ATOM 1904 C CA . GLU A 1 243 ? 1.857 -3.253 -11.200 1.00 92.19 243 GLU A CA 1
ATOM 1905 C C . GLU A 1 243 ? 2.190 -4.525 -11.998 1.00 92.19 243 GLU A C 1
ATOM 1907 O O . GLU A 1 243 ? 2.559 -4.438 -13.169 1.00 92.19 243 GLU A O 1
ATOM 1912 N N . PRO A 1 244 ? 2.004 -5.724 -11.408 1.00 87.75 244 PRO A N 1
ATOM 1913 C CA . PRO A 1 244 ? 2.398 -6.988 -12.041 1.00 87.75 244 PRO A CA 1
ATOM 1914 C C . PRO A 1 244 ? 1.750 -7.223 -13.412 1.00 87.75 244 PRO A C 1
ATOM 1916 O O . PRO A 1 244 ? 2.346 -7.826 -14.299 1.00 87.75 244 PRO A O 1
ATOM 1919 N N . ASP A 1 245 ? 0.536 -6.700 -13.590 1.00 89.56 245 ASP A N 1
ATOM 1920 C CA . ASP A 1 245 ? -0.263 -6.835 -14.810 1.00 89.56 245 ASP A CA 1
ATOM 1921 C C . ASP A 1 245 ? -0.104 -5.592 -15.728 1.00 89.56 245 ASP A C 1
ATOM 1923 O O . ASP A 1 245 ? -0.938 -5.318 -16.592 1.00 89.56 245 ASP A O 1
ATOM 1927 N N . PHE A 1 246 ? 0.929 -4.760 -15.513 1.00 90.75 246 PHE A N 1
ATOM 1928 C CA . PHE A 1 246 ? 1.158 -3.516 -16.261 1.00 90.75 246 PHE A CA 1
ATOM 1929 C C . PHE A 1 246 ? 1.299 -3.749 -17.763 1.00 90.75 246 PHE A C 1
ATOM 1931 O O . PHE A 1 246 ? 0.608 -3.100 -18.546 1.00 90.75 246 PHE A O 1
ATOM 1938 N N . PHE A 1 247 ? 2.168 -4.677 -18.169 1.00 88.25 247 PHE A N 1
ATOM 1939 C CA . PHE A 1 247 ? 2.443 -4.915 -19.586 1.00 88.25 247 PHE A CA 1
ATOM 1940 C C . PHE A 1 247 ? 1.250 -5.535 -20.322 1.00 88.25 247 PHE A C 1
ATOM 1942 O O . PHE A 1 247 ? 0.984 -5.160 -21.461 1.00 88.25 247 PHE A O 1
ATOM 1949 N N . GLU A 1 248 ? 0.477 -6.393 -19.652 1.00 87.00 248 GLU A N 1
ATOM 1950 C CA . GLU A 1 248 ? -0.780 -6.929 -20.184 1.00 87.00 248 GLU A CA 1
ATOM 1951 C C . GLU A 1 248 ? -1.805 -5.802 -20.403 1.00 87.00 248 GLU A C 1
ATOM 1953 O O . GLU A 1 248 ? -2.377 -5.666 -21.485 1.00 87.00 248 GLU A O 1
ATOM 1958 N N . ARG A 1 249 ? -1.983 -4.909 -19.417 1.00 87.94 249 ARG A N 1
ATOM 1959 C CA . ARG A 1 249 ? -2.863 -3.736 -19.571 1.00 87.94 249 ARG A CA 1
ATOM 1960 C C . ARG A 1 249 ? -2.380 -2.785 -20.660 1.00 87.94 249 ARG A C 1
ATOM 1962 O O . ARG A 1 249 ? -3.203 -2.256 -21.405 1.00 87.94 249 ARG A O 1
ATOM 1969 N N . LEU A 1 250 ? -1.070 -2.573 -20.770 1.00 85.69 250 LEU A N 1
ATOM 1970 C CA . LEU A 1 250 ? -0.477 -1.746 -21.818 1.00 85.69 250 LEU A CA 1
ATOM 1971 C C . LEU A 1 250 ? -0.762 -2.329 -23.212 1.00 85.69 250 LEU A C 1
ATOM 1973 O O . LEU A 1 250 ? -1.084 -1.574 -24.132 1.00 85.69 250 LEU A O 1
ATOM 1977 N N . GLN A 1 251 ? -0.711 -3.657 -23.353 1.00 84.50 251 GLN A N 1
ATOM 1978 C CA . GLN A 1 251 ? -1.073 -4.363 -24.581 1.00 84.50 251 GLN A CA 1
ATOM 1979 C C . GLN A 1 251 ? -2.548 -4.186 -24.937 1.00 84.50 251 GLN A C 1
ATOM 1981 O O . GLN A 1 251 ? -2.869 -3.821 -26.069 1.00 84.50 251 GLN A O 1
ATOM 1986 N N . LEU A 1 252 ? -3.445 -4.376 -23.969 1.00 85.69 252 LEU A N 1
ATOM 1987 C CA . LEU A 1 252 ? -4.888 -4.229 -24.175 1.00 85.69 252 LEU A CA 1
ATOM 1988 C C . LEU A 1 252 ? -5.295 -2.785 -24.508 1.00 85.69 252 LEU A C 1
ATOM 1990 O O . LEU A 1 252 ? -6.209 -2.560 -25.300 1.00 85.69 252 LEU A O 1
ATOM 1994 N N . ALA A 1 253 ? -4.599 -1.793 -23.949 1.00 81.81 253 ALA A N 1
ATOM 1995 C CA . ALA A 1 253 ? -4.905 -0.376 -24.136 1.00 81.81 253 ALA A CA 1
ATOM 1996 C C . ALA A 1 253 ? -4.500 0.197 -25.511 1.00 81.81 253 ALA A C 1
ATOM 1998 O O . ALA A 1 253 ? -4.650 1.404 -25.720 1.00 81.81 253 ALA A O 1
ATOM 1999 N N . SER A 1 254 ? -4.015 -0.636 -26.445 1.00 74.06 254 SER A N 1
ATOM 2000 C CA . SER A 1 254 ? -3.576 -0.220 -27.788 1.00 74.06 254 SER A CA 1
ATOM 2001 C C . SER A 1 254 ? -2.552 0.920 -27.734 1.00 74.06 254 SER A C 1
ATOM 2003 O O . SER A 1 254 ? -2.802 1.998 -28.265 1.00 74.06 254 SER A O 1
ATOM 2005 N N . TRP A 1 255 ? -1.446 0.670 -27.018 1.00 75.19 255 TRP A N 1
ATOM 2006 C CA . TRP A 1 255 ? -0.247 1.505 -26.845 1.00 75.19 255 TRP A CA 1
ATOM 2007 C C . TRP A 1 255 ? -0.411 3.009 -27.128 1.00 75.19 255 TRP A C 1
ATOM 2009 O O . TRP A 1 255 ? -0.417 3.468 -28.270 1.00 75.19 255 TRP A O 1
ATOM 2019 N N . LYS A 1 256 ? -0.430 3.811 -26.060 1.00 83.31 256 LYS A N 1
ATOM 2020 C CA . LYS A 1 256 ? -0.341 5.274 -26.148 1.00 83.31 256 LYS A CA 1
ATOM 2021 C C . LYS A 1 256 ? 0.999 5.724 -25.578 1.00 83.31 256 LYS A C 1
ATOM 2023 O O . LYS A 1 256 ? 1.188 5.655 -24.364 1.00 83.31 256 LYS A O 1
ATOM 2028 N N . LYS A 1 257 ? 1.906 6.196 -26.439 1.00 83.12 257 LYS A N 1
ATOM 2029 C CA . LYS A 1 257 ? 3.242 6.685 -26.051 1.00 83.12 257 LYS A CA 1
ATOM 2030 C C . LYS A 1 257 ? 3.167 7.694 -24.897 1.00 83.12 257 LYS A C 1
ATOM 2032 O O . LYS A 1 257 ? 3.743 7.445 -23.845 1.00 83.12 257 LYS A O 1
ATOM 2037 N N . ASP A 1 258 ? 2.324 8.716 -25.025 1.00 85.81 258 ASP A N 1
ATOM 2038 C CA . ASP A 1 258 ? 2.134 9.754 -23.998 1.00 85.81 258 ASP A CA 1
ATOM 2039 C C . ASP A 1 258 ? 1.644 9.210 -22.648 1.00 85.81 258 ASP A C 1
ATOM 2041 O O . ASP A 1 258 ? 1.818 9.841 -21.605 1.00 85.81 258 ASP A O 1
ATOM 2045 N N . TRP A 1 259 ? 0.935 8.077 -22.646 1.00 88.38 259 TRP A N 1
ATOM 2046 C CA . TRP A 1 259 ? 0.488 7.440 -21.408 1.00 88.38 259 TRP A CA 1
ATOM 2047 C C . TRP A 1 259 ? 1.649 6.729 -20.715 1.00 88.38 259 TRP A C 1
ATOM 2049 O O . TRP A 1 259 ? 1.841 6.916 -19.515 1.00 88.38 259 TRP A O 1
ATOM 2059 N N . LEU A 1 260 ? 2.444 5.968 -21.476 1.00 88.06 260 LEU A N 1
ATOM 2060 C CA . LEU A 1 260 ? 3.636 5.292 -20.965 1.00 88.06 260 LEU A CA 1
ATOM 2061 C C . LEU A 1 260 ? 4.665 6.305 -20.450 1.00 88.06 260 LEU A C 1
ATOM 2063 O O . LEU A 1 260 ? 5.165 6.138 -19.345 1.00 88.06 260 LEU A O 1
ATOM 2067 N N . GLU A 1 261 ? 4.918 7.382 -21.194 1.00 89.50 261 GLU A N 1
ATOM 2068 C CA . GLU A 1 261 ? 5.847 8.444 -20.788 1.00 89.50 261 GLU A CA 1
ATOM 2069 C C . GLU A 1 261 ? 5.403 9.135 -19.496 1.00 89.50 261 GLU A C 1
ATOM 2071 O O . GLU A 1 261 ? 6.202 9.274 -18.573 1.00 89.50 261 GLU A O 1
ATOM 2076 N N . ARG A 1 262 ? 4.115 9.494 -19.370 1.00 91.62 262 ARG A N 1
ATOM 2077 C CA . ARG A 1 262 ? 3.569 10.048 -18.118 1.00 91.62 262 ARG A CA 1
ATOM 2078 C C . ARG A 1 262 ? 3.697 9.074 -16.956 1.00 91.62 262 ARG A C 1
ATOM 2080 O O . ARG A 1 262 ? 3.999 9.485 -15.838 1.00 91.62 262 ARG A O 1
ATOM 2087 N N . ARG A 1 263 ? 3.476 7.783 -17.212 1.00 92.88 263 ARG A N 1
ATOM 2088 C CA . ARG A 1 263 ? 3.627 6.749 -16.189 1.00 92.88 263 ARG A CA 1
ATOM 2089 C C . ARG A 1 263 ? 5.084 6.610 -15.754 1.00 92.88 263 ARG A C 1
ATOM 2091 O O . ARG A 1 263 ? 5.350 6.576 -14.559 1.00 92.88 263 ARG A O 1
ATOM 2098 N N . MET A 1 264 ? 6.019 6.584 -16.697 1.00 93.50 264 MET A N 1
ATOM 2099 C CA . MET A 1 264 ? 7.449 6.541 -16.402 1.00 93.50 264 MET A CA 1
ATOM 2100 C C . MET A 1 264 ? 7.914 7.780 -15.642 1.00 93.50 264 MET A C 1
ATOM 2102 O O . MET A 1 264 ? 8.622 7.625 -14.655 1.00 93.50 264 MET A O 1
ATOM 2106 N N . ALA A 1 265 ? 7.480 8.979 -16.038 1.00 94.00 265 ALA A N 1
ATOM 2107 C CA . ALA A 1 265 ? 7.781 10.212 -15.314 1.00 94.00 265 ALA A CA 1
ATOM 2108 C C . ALA A 1 265 ? 7.306 10.135 -13.855 1.00 94.00 265 ALA A C 1
ATOM 2110 O O . ALA A 1 265 ? 8.101 10.338 -12.946 1.00 94.00 265 ALA A O 1
ATOM 2111 N N . HIS A 1 266 ? 6.060 9.705 -13.625 1.00 93.69 266 HIS A N 1
ATOM 2112 C CA . HIS A 1 266 ? 5.526 9.535 -12.272 1.00 93.69 266 HIS A CA 1
ATOM 2113 C C . HIS A 1 266 ? 6.360 8.578 -11.403 1.00 93.69 266 HIS A C 1
ATOM 2115 O O . HIS A 1 266 ? 6.599 8.857 -10.230 1.00 93.69 266 HIS A O 1
ATOM 2121 N N . HIS A 1 267 ? 6.806 7.445 -11.958 1.00 93.25 267 HIS A N 1
ATOM 2122 C CA . HIS A 1 267 ? 7.634 6.504 -11.199 1.00 93.25 267 HIS A CA 1
ATOM 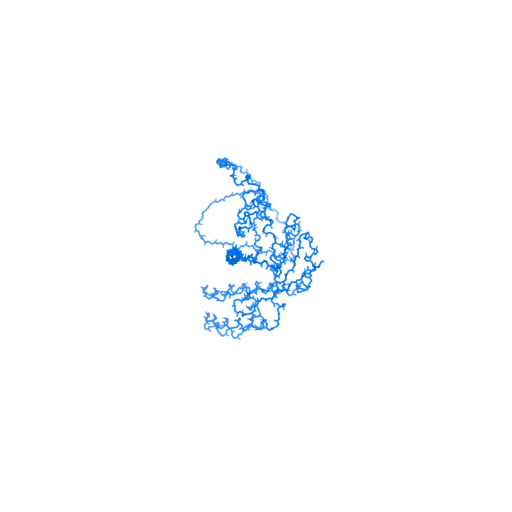2123 C C . HIS A 1 267 ? 9.090 6.957 -11.059 1.00 93.25 267 HIS A C 1
ATOM 2125 O O . HIS A 1 267 ? 9.713 6.571 -10.078 1.00 93.25 267 HIS A O 1
ATOM 2131 N N . ARG A 1 268 ? 9.624 7.786 -11.967 1.00 94.25 268 ARG A N 1
ATOM 2132 C CA . ARG A 1 268 ? 10.923 8.449 -11.763 1.00 94.25 268 ARG A CA 1
ATOM 2133 C C . ARG A 1 268 ? 10.862 9.383 -10.563 1.00 94.25 268 ARG A C 1
ATOM 2135 O O . ARG A 1 268 ? 11.640 9.191 -9.642 1.00 94.25 268 ARG A O 1
ATOM 2142 N N . ASP A 1 269 ? 9.870 10.274 -10.517 1.00 92.81 269 ASP A N 1
ATOM 2143 C CA . ASP A 1 269 ? 9.679 11.188 -9.382 1.00 92.81 269 ASP A CA 1
ATOM 2144 C C . ASP A 1 269 ? 9.547 10.411 -8.064 1.00 92.81 269 ASP A C 1
ATOM 2146 O O . ASP A 1 269 ? 10.128 10.776 -7.042 1.00 92.81 269 ASP A O 1
ATOM 2150 N N . LYS A 1 270 ? 8.814 9.289 -8.094 1.00 90.62 270 LYS A N 1
ATOM 2151 C CA . LYS A 1 270 ? 8.711 8.393 -6.942 1.00 90.62 270 LYS A CA 1
ATOM 2152 C C . LYS A 1 270 ? 10.065 7.784 -6.570 1.00 90.62 270 LYS A C 1
ATOM 2154 O O . LYS A 1 270 ? 10.429 7.843 -5.405 1.00 90.62 270 LYS A O 1
ATOM 2159 N N . MET A 1 271 ? 10.805 7.214 -7.519 1.00 91.94 271 MET A N 1
ATOM 2160 C CA . MET A 1 271 ? 12.121 6.618 -7.262 1.00 91.94 271 MET A CA 1
ATOM 2161 C C . MET A 1 271 ? 13.135 7.638 -6.732 1.00 91.94 271 MET A C 1
ATOM 2163 O O . MET A 1 271 ? 13.939 7.282 -5.875 1.00 91.94 271 MET A O 1
ATOM 2167 N N . ASP A 1 272 ? 13.091 8.876 -7.222 1.00 92.25 272 ASP A N 1
ATOM 2168 C CA . ASP A 1 272 ? 13.935 9.975 -6.749 1.00 92.25 272 ASP A CA 1
ATOM 2169 C C . ASP A 1 272 ? 13.576 10.344 -5.303 1.00 92.25 272 ASP A C 1
ATOM 2171 O O . ASP A 1 272 ? 14.460 10.534 -4.467 1.00 92.25 272 ASP A O 1
ATOM 2175 N N . TRP A 1 273 ? 12.278 10.376 -4.974 1.00 91.56 273 TRP A N 1
ATOM 2176 C CA . TRP A 1 273 ? 11.821 10.542 -3.594 1.00 91.56 273 TRP A CA 1
ATOM 2177 C C . TRP A 1 273 ? 12.288 9.389 -2.699 1.00 91.56 273 TRP A C 1
ATOM 2179 O O . TRP A 1 273 ? 12.790 9.637 -1.605 1.00 91.56 273 TRP A O 1
ATOM 2189 N N . GLU A 1 274 ? 12.171 8.138 -3.149 1.00 90.75 274 GLU A N 1
ATOM 2190 C CA . GLU A 1 274 ? 12.644 6.977 -2.386 1.00 90.75 274 GLU A CA 1
ATOM 2191 C C . GLU A 1 274 ? 14.153 7.047 -2.141 1.00 90.75 274 GLU A C 1
ATOM 2193 O O . GLU A 1 274 ? 14.601 6.792 -1.029 1.00 90.75 274 GLU A O 1
ATOM 2198 N N . GLU A 1 275 ? 14.929 7.437 -3.156 1.00 90.50 275 GLU A N 1
ATOM 2199 C CA . GLU A 1 275 ? 16.379 7.616 -3.068 1.00 90.50 275 GLU A CA 1
ATOM 2200 C C . GLU A 1 275 ? 16.770 8.708 -2.069 1.00 90.50 275 GLU A C 1
ATOM 2202 O O . GLU A 1 275 ? 17.668 8.504 -1.251 1.00 90.50 275 GLU A O 1
ATOM 2207 N N . ALA A 1 276 ? 16.060 9.836 -2.088 1.00 91.56 276 ALA A N 1
ATOM 2208 C CA . ALA A 1 276 ? 16.274 10.934 -1.153 1.00 91.56 276 ALA A CA 1
ATOM 2209 C C . ALA A 1 276 ? 15.890 10.589 0.299 1.00 91.56 276 ALA A C 1
ATOM 2211 O O . ALA A 1 276 ? 16.350 11.272 1.210 1.00 91.56 276 ALA A O 1
ATOM 2212 N N . ASN A 1 277 ? 15.070 9.553 0.510 1.00 88.44 277 ASN A N 1
ATOM 2213 C CA . ASN A 1 277 ? 14.582 9.117 1.822 1.00 88.44 277 ASN A CA 1
ATOM 2214 C C . ASN A 1 277 ? 15.001 7.665 2.135 1.00 88.44 277 ASN A C 1
ATOM 2216 O O . ASN A 1 277 ? 14.295 6.939 2.829 1.00 88.44 277 ASN A O 1
ATOM 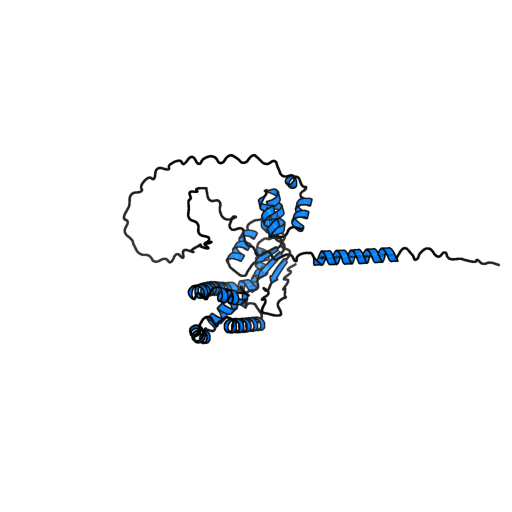2220 N N . MET A 1 278 ? 16.133 7.189 1.607 1.00 83.56 278 MET A N 1
ATOM 2221 C CA . MET A 1 278 ? 16.604 5.816 1.859 1.00 83.56 278 MET A CA 1
ATOM 2222 C C . MET A 1 278 ? 16.974 5.564 3.324 1.00 83.56 278 MET A C 1
ATOM 2224 O O . MET A 1 278 ? 16.810 4.449 3.815 1.00 83.56 278 MET A O 1
ATOM 2228 N N . ASP A 1 279 ? 17.440 6.595 4.024 1.00 82.19 279 ASP A N 1
ATOM 2229 C CA . ASP A 1 279 ? 17.719 6.582 5.462 1.00 82.19 279 ASP A CA 1
ATOM 2230 C C . ASP A 1 279 ? 16.487 6.199 6.293 1.00 82.19 279 ASP A C 1
ATOM 2232 O O . ASP A 1 279 ? 16.616 5.576 7.351 1.00 82.19 279 ASP A O 1
ATOM 2236 N N . TRP A 1 280 ? 15.286 6.475 5.779 1.00 73.50 280 TRP A N 1
ATOM 2237 C CA . TRP A 1 280 ? 14.046 6.031 6.404 1.00 73.50 280 TRP A CA 1
ATOM 2238 C C . TRP A 1 280 ? 13.969 4.509 6.488 1.00 73.50 280 TRP A C 1
ATOM 2240 O O . TRP A 1 280 ? 13.610 3.987 7.538 1.00 73.50 280 TRP A O 1
ATOM 2250 N N . CYS A 1 281 ? 14.396 3.771 5.461 1.00 70.50 281 CYS A N 1
ATOM 2251 C CA . CYS A 1 281 ? 14.327 2.304 5.460 1.00 70.50 281 CYS A CA 1
ATOM 2252 C C . CYS A 1 281 ? 15.056 1.662 6.648 1.00 70.50 281 CYS A C 1
ATOM 2254 O O . CYS A 1 281 ? 14.677 0.582 7.099 1.00 70.50 281 CYS A O 1
ATOM 2256 N N . GLU A 1 282 ? 16.101 2.323 7.146 1.00 68.81 282 GLU A N 1
ATOM 2257 C CA . GLU A 1 282 ? 16.910 1.857 8.269 1.00 68.81 282 GLU A CA 1
ATOM 2258 C C . GLU A 1 282 ? 16.428 2.423 9.619 1.00 68.81 282 GLU A C 1
ATOM 2260 O O . GLU A 1 282 ? 16.585 1.769 10.652 1.00 68.81 282 GLU A O 1
ATOM 2265 N N . CYS A 1 283 ? 15.808 3.611 9.627 1.00 57.72 283 CYS A N 1
ATOM 2266 C CA . CYS A 1 283 ? 15.417 4.337 10.844 1.00 57.72 283 CYS A CA 1
ATOM 2267 C C . CYS A 1 283 ? 13.943 4.148 11.263 1.00 57.72 283 CYS A C 1
ATOM 2269 O O . CYS A 1 283 ? 13.589 4.395 12.419 1.00 57.72 283 CYS A O 1
ATOM 2271 N N . GLU A 1 284 ? 13.080 3.713 10.346 1.00 68.06 284 GLU A N 1
ATOM 2272 C CA . GLU A 1 284 ? 11.618 3.787 10.463 1.00 68.06 284 GLU A CA 1
ATOM 2273 C C . GLU A 1 284 ? 10.983 3.016 11.621 1.00 68.06 284 GLU A C 1
ATOM 2275 O O . GLU A 1 284 ? 10.107 3.588 12.265 1.00 68.06 284 GLU A O 1
ATOM 2280 N N . PRO A 1 285 ? 11.372 1.769 11.955 1.00 79.19 285 PRO A N 1
ATOM 2281 C CA . PRO A 1 285 ? 10.697 1.046 13.028 1.00 79.19 285 PRO A CA 1
ATOM 2282 C C . PRO A 1 285 ? 10.721 1.842 14.334 1.00 79.19 285 PRO A C 1
ATOM 2284 O O . PRO A 1 285 ? 9.680 2.026 14.956 1.00 79.19 285 PRO A O 1
ATOM 2287 N N . LYS A 1 286 ? 11.880 2.417 14.677 1.00 84.00 286 LYS A N 1
ATOM 2288 C CA . LYS A 1 286 ? 12.056 3.255 15.869 1.00 84.00 286 LYS A CA 1
ATOM 2289 C C . LYS A 1 286 ? 11.271 4.557 15.787 1.00 84.00 286 LYS A C 1
ATOM 2291 O O . LYS A 1 286 ? 10.581 4.902 16.737 1.00 84.00 286 LYS A O 1
ATOM 2296 N N . GLN A 1 287 ? 11.319 5.249 14.649 1.00 87.38 287 GLN A N 1
ATOM 2297 C CA . GLN A 1 287 ? 10.554 6.486 14.477 1.00 87.38 287 GLN A CA 1
ATOM 2298 C C . GLN A 1 287 ? 9.050 6.236 14.603 1.00 87.38 287 GLN A C 1
ATOM 2300 O O . GLN A 1 287 ? 8.363 7.011 15.258 1.00 87.38 287 GLN A O 1
ATOM 2305 N N . VAL A 1 288 ? 8.541 5.133 14.046 1.00 89.94 288 VAL A N 1
ATOM 2306 C CA . VAL A 1 288 ? 7.135 4.730 14.166 1.00 89.94 288 VAL A CA 1
ATOM 2307 C C . VAL A 1 288 ? 6.758 4.448 15.621 1.00 89.94 288 VAL A C 1
ATOM 2309 O O . VAL A 1 288 ? 5.682 4.865 16.053 1.00 89.94 288 VAL A O 1
ATOM 2312 N N . TRP A 1 289 ? 7.641 3.822 16.404 1.00 89.88 289 TRP A N 1
ATOM 2313 C CA . TRP A 1 289 ? 7.450 3.674 17.852 1.00 89.88 289 TRP A CA 1
ATOM 2314 C C . TRP A 1 289 ? 7.378 5.028 18.576 1.00 89.88 289 TRP A C 1
ATOM 2316 O O . TRP A 1 289 ? 6.556 5.213 19.474 1.00 89.88 289 TRP A O 1
ATOM 2326 N N . GLU A 1 290 ? 8.171 6.007 18.142 1.00 92.81 290 GLU A N 1
ATOM 2327 C CA . GLU A 1 290 ? 8.192 7.365 18.699 1.00 92.81 290 GLU A CA 1
ATOM 2328 C C . GLU A 1 290 ? 6.978 8.225 18.292 1.00 92.81 290 GLU A C 1
ATOM 2330 O O . GLU A 1 290 ? 6.738 9.272 18.896 1.00 92.81 290 GLU A O 1
ATOM 2335 N N . MET A 1 291 ? 6.155 7.787 17.329 1.00 93.00 291 MET A N 1
ATOM 2336 C CA . MET A 1 291 ? 4.963 8.530 16.881 1.00 93.00 291 MET A CA 1
ATOM 2337 C C . MET A 1 291 ? 3.811 8.553 17.904 1.00 93.00 291 MET A C 1
ATOM 2339 O O . MET A 1 291 ? 2.812 9.232 17.670 1.00 93.00 291 MET A O 1
ATOM 2343 N N . GLY A 1 292 ? 3.927 7.844 19.033 1.00 91.38 292 GLY A N 1
ATOM 2344 C CA . GLY A 1 292 ? 2.963 7.927 20.139 1.00 91.38 292 GLY A CA 1
ATOM 2345 C C . GLY A 1 292 ? 1.741 7.012 20.006 1.00 91.38 292 GLY A C 1
ATOM 2346 O O . GLY A 1 292 ? 0.671 7.321 20.532 1.00 91.38 292 GLY A O 1
ATOM 2347 N N . PHE A 1 293 ? 1.873 5.880 19.314 1.00 94.56 293 PHE A N 1
ATOM 2348 C CA . PHE A 1 293 ? 0.819 4.868 19.245 1.00 94.56 293 PHE A CA 1
ATOM 2349 C C . PHE A 1 293 ? 0.737 4.069 20.559 1.00 94.56 293 PHE A C 1
ATOM 2351 O O . PHE A 1 293 ? 1.489 3.123 20.771 1.00 94.56 293 PHE A O 1
ATOM 2358 N N . GLU A 1 294 ? -0.202 4.431 21.440 1.00 94.62 294 GLU A N 1
ATOM 2359 C CA . GLU A 1 294 ? -0.332 3.862 22.799 1.00 94.62 294 GLU A CA 1
ATOM 2360 C C . GLU A 1 294 ? -0.466 2.329 22.851 1.00 94.62 294 GLU A C 1
ATOM 2362 O O . GLU A 1 294 ? -0.073 1.710 23.839 1.00 94.62 294 GLU A O 1
ATOM 2367 N N . ARG A 1 295 ? -1.069 1.718 21.824 1.00 95.00 295 ARG A N 1
ATOM 2368 C CA . ARG A 1 295 ? -1.331 0.271 21.755 1.00 95.00 295 ARG A CA 1
ATOM 2369 C C . ARG A 1 295 ? -0.549 -0.437 20.655 1.00 95.00 295 ARG A C 1
ATOM 2371 O O . ARG A 1 295 ? -0.909 -1.557 20.300 1.00 95.00 295 ARG A O 1
ATOM 2378 N N . LEU A 1 296 ? 0.482 0.197 20.102 1.00 95.69 296 LEU A N 1
ATOM 2379 C CA . LEU A 1 296 ? 1.315 -0.450 19.100 1.00 95.69 296 LEU A CA 1
ATOM 2380 C C . LEU A 1 296 ? 2.007 -1.654 19.744 1.00 95.69 296 LEU A C 1
ATOM 2382 O O . LEU A 1 296 ? 2.707 -1.528 20.740 1.00 95.69 296 LEU A O 1
ATOM 2386 N N . GLU A 1 297 ? 1.746 -2.834 19.204 1.00 94.88 297 GLU A N 1
ATOM 2387 C CA . GLU A 1 297 ? 2.328 -4.098 19.651 1.00 94.88 297 GLU A CA 1
ATOM 2388 C C . GLU A 1 297 ? 3.474 -4.510 18.720 1.00 94.88 297 GLU A C 1
ATOM 2390 O O . GLU A 1 297 ? 4.390 -5.224 19.129 1.00 94.88 297 GLU A O 1
ATOM 2395 N N . GLU A 1 298 ? 3.424 -4.087 17.452 1.00 93.31 298 GLU A N 1
ATOM 2396 C CA . GLU A 1 298 ? 4.362 -4.566 16.448 1.00 93.31 298 GLU A CA 1
ATOM 2397 C C . GLU A 1 298 ? 4.528 -3.632 15.246 1.00 93.31 298 GLU A C 1
ATOM 2399 O O . GLU A 1 298 ? 3.552 -3.159 14.656 1.00 93.31 298 GLU A O 1
ATOM 2404 N N . VAL A 1 299 ? 5.781 -3.470 14.812 1.00 92.38 299 VAL A N 1
ATOM 2405 C CA . VAL A 1 299 ? 6.131 -2.878 13.520 1.00 92.38 299 VAL A CA 1
ATOM 2406 C C . VAL A 1 299 ? 6.829 -3.936 12.671 1.00 92.38 299 VAL A C 1
ATOM 2408 O O . VAL A 1 299 ? 7.847 -4.512 13.058 1.00 92.38 299 VAL A O 1
ATOM 2411 N N . ARG A 1 300 ? 6.263 -4.227 11.501 1.00 90.62 300 ARG A N 1
ATOM 2412 C CA . ARG A 1 300 ? 6.794 -5.209 10.552 1.00 90.62 300 ARG A CA 1
ATOM 2413 C C . ARG A 1 300 ? 7.238 -4.519 9.285 1.00 90.62 300 ARG A C 1
ATOM 2415 O O . ARG A 1 300 ? 6.573 -3.604 8.809 1.00 90.62 300 ARG A O 1
ATOM 2422 N N . MET A 1 301 ? 8.282 -5.056 8.672 1.00 88.62 301 MET A N 1
ATOM 2423 C CA . MET A 1 301 ? 8.530 -4.801 7.261 1.00 88.62 301 MET A CA 1
ATOM 2424 C C . MET A 1 301 ? 7.978 -5.954 6.435 1.00 88.62 301 MET A C 1
ATOM 2426 O O . MET A 1 301 ? 8.193 -7.125 6.769 1.00 88.62 301 MET A O 1
ATOM 2430 N N . PHE A 1 302 ? 7.272 -5.632 5.355 1.00 87.69 302 PHE A N 1
ATOM 2431 C CA . PHE A 1 302 ? 6.812 -6.632 4.401 1.00 87.69 302 PHE A CA 1
ATOM 2432 C C . PHE A 1 302 ? 7.354 -6.355 3.011 1.00 87.69 302 PHE A C 1
ATOM 2434 O O . PHE A 1 302 ? 7.533 -5.216 2.583 1.00 87.69 302 PHE A O 1
ATOM 2441 N N . ARG A 1 303 ? 7.568 -7.444 2.283 1.00 83.56 303 ARG A N 1
ATOM 2442 C CA . ARG A 1 303 ? 7.903 -7.406 0.867 1.00 83.56 303 ARG A CA 1
ATOM 2443 C C . ARG A 1 303 ? 6.635 -7.703 0.091 1.00 83.56 303 ARG A C 1
ATOM 2445 O O . ARG A 1 303 ? 5.952 -8.688 0.377 1.00 83.56 303 ARG A O 1
ATOM 2452 N N . LYS A 1 304 ? 6.306 -6.857 -0.881 1.00 82.81 304 LYS A N 1
ATOM 2453 C CA . LYS A 1 304 ? 5.190 -7.130 -1.782 1.00 82.81 304 LYS A CA 1
ATOM 2454 C C . LYS A 1 304 ? 5.475 -8.428 -2.541 1.00 82.81 304 LYS A C 1
ATOM 2456 O O . LYS A 1 304 ? 6.588 -8.660 -2.995 1.00 82.81 304 LYS A O 1
ATOM 2461 N N . LYS A 1 305 ? 4.486 -9.307 -2.678 1.00 83.19 305 LYS A N 1
ATOM 2462 C CA . LYS A 1 305 ? 4.638 -10.471 -3.555 1.00 83.19 305 LYS A CA 1
ATOM 2463 C C . LYS A 1 305 ? 4.485 -10.030 -4.998 1.00 83.19 305 LYS A C 1
ATOM 2465 O O . LYS A 1 305 ? 3.505 -9.365 -5.335 1.00 83.19 305 LYS A O 1
ATOM 2470 N N . HIS A 1 306 ? 5.401 -10.465 -5.850 1.00 80.06 306 HIS A N 1
ATOM 2471 C CA . HIS A 1 306 ? 5.274 -10.280 -7.284 1.00 80.06 306 HIS A CA 1
ATOM 2472 C C . HIS A 1 306 ? 4.951 -11.613 -7.950 1.00 80.06 306 HIS A C 1
ATOM 2474 O O . HIS A 1 306 ? 5.682 -12.582 -7.773 1.00 80.06 306 HIS A O 1
ATOM 2480 N N . LYS A 1 307 ? 3.864 -11.667 -8.734 1.00 83.56 307 LYS A N 1
ATOM 2481 C CA . LYS A 1 307 ? 3.360 -12.913 -9.349 1.00 83.56 307 LYS A CA 1
ATOM 2482 C C . LYS A 1 307 ? 4.403 -13.623 -10.221 1.00 83.56 307 LYS A C 1
ATOM 2484 O O . LYS A 1 307 ? 4.351 -14.837 -10.365 1.00 83.56 307 LYS A O 1
ATOM 2489 N N . ALA A 1 308 ? 5.325 -12.864 -10.814 1.00 78.75 308 ALA A N 1
ATOM 2490 C CA . ALA A 1 308 ? 6.363 -13.399 -11.695 1.00 78.75 308 ALA A CA 1
ATOM 2491 C C . ALA A 1 308 ? 7.597 -13.963 -10.964 1.00 78.75 308 ALA A C 1
ATOM 2493 O O . ALA A 1 308 ? 8.501 -14.445 -11.640 1.00 78.75 308 ALA A O 1
ATOM 2494 N N . LEU A 1 309 ? 7.665 -13.866 -9.631 1.00 80.44 309 LEU A N 1
ATOM 2495 C CA . LEU A 1 309 ? 8.808 -14.310 -8.827 1.00 80.44 309 LEU A CA 1
ATOM 2496 C C . LEU A 1 309 ? 8.355 -15.440 -7.894 1.00 80.44 309 LEU A C 1
ATOM 2498 O O . LEU A 1 309 ? 7.339 -15.317 -7.209 1.00 80.44 309 LEU A O 1
ATOM 2502 N N . SER A 1 310 ? 9.079 -16.561 -7.897 1.00 65.94 310 SER A N 1
ATOM 2503 C CA . SER A 1 310 ? 8.658 -17.807 -7.234 1.00 65.94 310 SER A CA 1
ATOM 2504 C C . SER A 1 310 ? 8.854 -17.819 -5.716 1.00 65.94 310 SER A C 1
ATOM 2506 O O . SER A 1 310 ? 8.312 -18.692 -5.042 1.00 65.94 310 SER A O 1
ATOM 2508 N N . GLU A 1 311 ? 9.581 -16.853 -5.156 1.00 60.81 311 GLU A N 1
ATOM 2509 C CA . GLU A 1 311 ? 9.902 -16.799 -3.730 1.00 60.81 311 GLU A CA 1
ATOM 2510 C C . GLU A 1 311 ? 9.775 -15.367 -3.217 1.00 60.81 311 GLU A C 1
ATOM 2512 O O . GLU A 1 311 ? 10.567 -14.504 -3.582 1.00 60.81 311 GLU A O 1
ATOM 2517 N N . CYS A 1 312 ? 8.788 -15.087 -2.361 1.00 47.34 312 CYS A N 1
ATOM 2518 C CA . CYS A 1 312 ? 8.851 -13.890 -1.522 1.00 47.34 312 CYS A CA 1
ATOM 2519 C C . CYS A 1 312 ? 7.859 -13.960 -0.356 1.00 47.34 312 CYS A C 1
ATOM 2521 O O . CYS A 1 312 ? 6.826 -13.298 -0.353 1.00 47.34 312 CYS A O 1
ATOM 2523 N N . GLU A 1 313 ? 8.182 -14.748 0.667 1.00 49.41 313 GLU A N 1
ATOM 2524 C CA . GLU A 1 313 ? 7.678 -14.475 2.015 1.00 49.41 313 GLU A CA 1
ATOM 2525 C C . GLU A 1 313 ? 8.839 -14.469 2.989 1.00 49.41 313 GLU A C 1
ATOM 2527 O O . GLU A 1 313 ? 9.310 -15.503 3.448 1.00 49.41 313 GLU A O 1
ATOM 2532 N N . SER A 1 314 ? 9.301 -13.271 3.314 1.00 54.59 314 SER A N 1
ATOM 2533 C CA . SER A 1 314 ? 10.113 -13.057 4.499 1.00 54.59 314 SER A CA 1
ATOM 2534 C C . SER A 1 314 ? 9.540 -11.848 5.216 1.00 54.59 314 SER A C 1
ATOM 2536 O O . SER A 1 314 ? 9.680 -10.717 4.746 1.00 54.59 314 SER A O 1
ATOM 2538 N N . TYR A 1 315 ? 8.865 -12.097 6.332 1.00 56.38 315 TYR A N 1
ATOM 2539 C CA . TYR A 1 315 ? 8.528 -11.056 7.289 1.00 56.38 315 TYR A CA 1
ATOM 2540 C C . TYR A 1 315 ? 9.732 -10.894 8.209 1.00 56.38 315 TYR A C 1
ATOM 2542 O O . TYR A 1 315 ? 10.137 -11.849 8.873 1.00 56.38 315 TYR A O 1
ATOM 2550 N N . HIS A 1 316 ? 10.305 -9.696 8.251 1.00 58.78 316 HIS A N 1
ATOM 2551 C CA . HIS A 1 316 ? 11.198 -9.341 9.343 1.00 58.78 316 HIS A CA 1
ATOM 2552 C C . HIS A 1 316 ? 10.331 -8.725 10.437 1.00 58.78 316 HIS A C 1
ATOM 2554 O O . HIS A 1 316 ? 9.829 -7.609 10.303 1.00 58.78 316 HIS A O 1
ATOM 2560 N N . VAL A 1 317 ? 10.095 -9.513 11.485 1.00 60.25 317 VAL A N 1
ATOM 2561 C CA . VAL A 1 317 ? 9.432 -9.048 12.700 1.00 60.25 317 VAL A CA 1
ATOM 2562 C C . VAL A 1 317 ? 10.475 -8.321 13.534 1.00 60.25 317 VAL A C 1
ATOM 2564 O O . VAL A 1 317 ? 11.390 -8.946 14.071 1.00 60.25 317 VAL A O 1
ATOM 2567 N N . LEU A 1 318 ? 10.341 -7.002 13.626 1.00 61.09 318 LEU A N 1
ATOM 2568 C CA . LEU A 1 318 ? 11.129 -6.180 14.531 1.00 61.09 318 LEU A CA 1
ATOM 2569 C C . LEU A 1 318 ? 10.292 -5.978 15.793 1.00 61.09 318 LEU A C 1
ATOM 2571 O O . LEU A 1 318 ? 9.516 -5.035 15.904 1.00 61.09 318 LEU A O 1
ATOM 2575 N N . LYS A 1 319 ? 10.396 -6.926 16.727 1.00 50.62 319 LYS A N 1
ATOM 2576 C CA . LYS A 1 319 ? 9.884 -6.721 18.084 1.00 50.62 319 LYS A CA 1
ATOM 2577 C C . LYS A 1 319 ? 10.938 -5.959 18.876 1.00 50.62 319 LYS A C 1
ATOM 2579 O O . LYS A 1 319 ? 11.993 -6.521 19.160 1.00 50.62 319 LYS A O 1
ATOM 2584 N N . GLU A 1 320 ? 10.646 -4.716 19.233 1.00 54.75 320 GLU A N 1
ATOM 2585 C CA . GLU A 1 320 ? 11.262 -4.090 20.405 1.00 54.75 320 GLU A CA 1
ATOM 2586 C C . GLU A 1 320 ? 10.338 -4.330 21.608 1.00 54.75 320 GLU A C 1
ATOM 2588 O O . GLU A 1 320 ? 9.118 -4.409 21.453 1.00 54.75 320 GLU A O 1
ATOM 2593 N N . ALA A 1 321 ? 10.953 -4.615 22.757 1.00 46.34 321 ALA A N 1
ATOM 2594 C CA . ALA A 1 321 ? 10.322 -5.146 23.965 1.00 46.34 321 ALA A CA 1
ATOM 2595 C C . ALA A 1 321 ? 9.860 -4.051 24.926 1.00 46.34 321 ALA A C 1
ATOM 2597 O O . ALA A 1 321 ? 10.589 -3.037 25.035 1.00 46.34 321 ALA A O 1
#

Organism: NCBI:txid574789

Foldseek 3Di:
DDDDDDDDDDDPPPPPVVVVVVVVVVVVVVVVVVVVPPDQDFDPPPPPPPPPDDDDDDDDDDDDDDDDDDPDDDDDDDDDDDDDDDDDDDDDDDPPPDPDPDPPDPDPDPDPDDPVVPDDLVVLLVVLVPDRLVVLVVQLPPDVSSVLSSLLVNQQHQEAELFPVSVVVLLVQLVDLSNLQSYAEYEYEDAPVNDDPVVNVLLLVLLLVLCVVLVVLDPVVVVVVVVQDPLNSSLSSNVCQVPVCVSVVCSVVSHDPVVVVVSSVVSVVGVVVCVVCVVCSVCVVVVSVVSNSPNHQWYWYAYDDRPSDPDGDDIDTDDDD

Secondary structure (DSSP, 8-state):
------PPP--SSSSHHHHHHHHHHHHHHHHHHHHSS------B----GGGS----------------------------------------------------PPPP--PPPPGGGGS-HHHHHHHHHHS-HHHHHHHTTT-HHHHHHHHHHHHSEEEE-SSHHHHHHHHHHHT-HHHHTT--EEEEEPPGGGS-HHHHHHHHHHHHHHHHHH-TT-HHHHHHHTT--HHHHHHHHHHHHH-TTHHHHHHHTT--HHHHHHHHHHHHHHHHHHHHTHHHHHHHHHHHHHT--TT--EEEEEPPP-TT-S-----EEE---